Protein AF-A0A965Z998-F1 (afdb_monomer_lite)

Radius of gyration: 23.62 Å; chains: 1; bounding box: 49×55×68 Å

Structure (mmCIF, N/CA/C/O backbone):
data_AF-A0A965Z998-F1
#
_entry.id   AF-A0A965Z998-F1
#
loop_
_atom_site.group_PDB
_atom_site.id
_atom_site.type_symbol
_atom_site.label_atom_id
_atom_site.label_alt_id
_atom_site.label_comp_id
_atom_site.label_asym_id
_atom_site.label_entity_id
_atom_site.label_seq_id
_atom_site.pdbx_PDB_ins_code
_atom_site.Cartn_x
_atom_site.Cartn_y
_atom_site.Cartn_z
_atom_site.occupancy
_atom_site.B_iso_or_equiv
_atom_site.auth_seq_id
_atom_site.auth_comp_id
_atom_site.auth_asym_id
_atom_site.auth_atom_id
_atom_site.pdbx_PDB_model_num
ATOM 1 N N . PHE A 1 1 ? 0.236 8.654 -5.471 1.00 87.75 1 PHE A N 1
ATOM 2 C CA . PHE A 1 1 ? -1.209 8.547 -5.726 1.00 87.75 1 PHE A CA 1
ATOM 3 C C . PHE A 1 1 ? -1.802 7.258 -5.146 1.00 87.75 1 PHE A C 1
ATOM 5 O O . PHE A 1 1 ? -2.761 6.737 -5.705 1.00 87.75 1 PHE A O 1
ATOM 12 N N . GLY A 1 2 ? -1.240 6.719 -4.049 1.00 88.06 2 GLY A N 1
ATOM 13 C CA . GLY A 1 2 ? -1.739 5.501 -3.386 1.00 88.06 2 GLY A CA 1
ATOM 14 C C . GLY A 1 2 ? -2.067 4.342 -4.339 1.00 88.06 2 GLY A C 1
ATOM 15 O O . GLY A 1 2 ? -1.345 4.115 -5.313 1.00 88.06 2 GLY A O 1
ATOM 16 N N . HIS A 1 3 ? -3.194 3.670 -4.083 1.00 89.06 3 HIS A N 1
ATOM 17 C CA . HIS A 1 3 ? -3.715 2.568 -4.903 1.00 89.06 3 HIS A CA 1
ATOM 18 C C . HIS A 1 3 ? -3.909 2.947 -6.376 1.00 89.06 3 HIS A C 1
ATOM 20 O O . HIS A 1 3 ? -3.542 2.177 -7.259 1.00 89.06 3 HIS A O 1
ATOM 26 N N . SER A 1 4 ? -4.372 4.168 -6.660 1.00 90.94 4 SER A N 1
ATOM 27 C CA . SER A 1 4 ? -4.526 4.645 -8.040 1.00 90.94 4 SER A CA 1
ATOM 28 C C . SER A 1 4 ? -3.198 4.700 -8.804 1.00 90.94 4 SER A C 1
ATOM 30 O O . SER A 1 4 ? -3.171 4.515 -10.016 1.00 90.94 4 SER A O 1
ATOM 32 N N . GLY A 1 5 ? -2.071 4.906 -8.113 1.00 94.94 5 GLY A N 1
ATOM 33 C CA . GLY A 1 5 ? -0.742 4.798 -8.717 1.00 94.94 5 GLY A CA 1
ATOM 34 C C . GLY A 1 5 ? -0.369 3.359 -9.096 1.00 94.94 5 GLY A C 1
ATOM 35 O O . GLY A 1 5 ? 0.184 3.140 -10.173 1.00 94.94 5 GLY A O 1
ATOM 36 N N . GLU A 1 6 ? -0.695 2.382 -8.245 1.00 96.25 6 GLU A N 1
ATOM 37 C CA . GLU A 1 6 ? -0.473 0.952 -8.520 1.00 96.25 6 GLU A CA 1
ATOM 38 C C . GLU A 1 6 ? -1.316 0.479 -9.709 1.00 96.25 6 GLU A C 1
ATOM 40 O O . GLU A 1 6 ? -0.809 -0.178 -10.627 1.00 96.25 6 GLU A O 1
ATOM 45 N N . ASP A 1 7 ? -2.584 0.890 -9.740 1.00 95.31 7 ASP A N 1
ATOM 46 C CA . ASP A 1 7 ? -3.480 0.586 -10.847 1.00 95.31 7 ASP A CA 1
ATOM 47 C C . ASP A 1 7 ? -3.040 1.276 -12.142 1.00 95.31 7 ASP A C 1
ATOM 49 O O . ASP A 1 7 ? -3.119 0.675 -13.214 1.00 95.31 7 ASP A O 1
ATOM 53 N N . ALA A 1 8 ? -2.515 2.503 -12.069 1.00 96.50 8 ALA A N 1
ATOM 54 C CA . ALA A 1 8 ? -1.971 3.205 -13.227 1.00 96.50 8 ALA A CA 1
ATOM 55 C C . ALA A 1 8 ? -0.758 2.481 -13.828 1.00 96.50 8 ALA A C 1
ATOM 57 O O . ALA A 1 8 ? -0.689 2.324 -15.049 1.00 96.50 8 ALA A O 1
ATOM 58 N N . ILE A 1 9 ? 0.167 1.992 -12.991 1.00 98.00 9 ILE A N 1
ATOM 59 C CA . ILE A 1 9 ? 1.306 1.171 -13.437 1.00 98.00 9 ILE A CA 1
ATOM 60 C C . ILE A 1 9 ? 0.801 -0.112 -14.102 1.00 98.00 9 ILE A C 1
ATOM 62 O O . ILE A 1 9 ? 1.191 -0.433 -15.224 1.00 98.00 9 ILE A O 1
ATOM 66 N N . SER A 1 10 ? -0.103 -0.824 -13.434 1.00 97.25 10 SER A N 1
ATOM 67 C CA . SER A 1 10 ? -0.683 -2.074 -13.932 1.00 97.25 10 SER A CA 1
ATOM 68 C C . SER A 1 10 ? -1.401 -1.879 -15.273 1.00 97.25 10 SER A C 1
ATOM 70 O O . SER A 1 10 ? -1.184 -2.615 -16.239 1.00 97.25 10 SER A O 1
ATOM 72 N N . SER A 1 11 ? -2.233 -0.840 -15.359 1.00 97.12 11 SER A N 1
ATOM 73 C CA . SER A 1 11 ? -2.983 -0.457 -16.555 1.00 97.12 11 SER A CA 1
ATOM 74 C C . SER A 1 11 ? -2.056 -0.077 -17.707 1.00 97.12 11 SER A C 1
ATOM 76 O O . SER A 1 11 ? -2.280 -0.516 -18.836 1.00 97.12 11 SER A O 1
ATOM 78 N N . TYR A 1 12 ? -0.970 0.651 -17.425 1.00 97.94 12 TYR A N 1
ATOM 79 C CA . TYR A 1 12 ? 0.031 1.016 -18.423 1.00 97.94 12 TYR A CA 1
ATOM 80 C C . TYR A 1 12 ? 0.568 -0.212 -19.165 1.00 97.94 12 TYR A C 1
ATOM 82 O O . TYR A 1 12 ? 0.489 -0.257 -20.394 1.00 97.94 12 TYR A O 1
ATOM 90 N N . PHE A 1 13 ? 1.051 -1.233 -18.449 1.00 98.00 13 PHE A N 1
ATOM 91 C CA . PHE A 1 13 ? 1.595 -2.432 -19.097 1.00 98.00 13 PHE A CA 1
ATOM 92 C C . PHE A 1 13 ? 0.524 -3.211 -19.863 1.00 98.00 13 PHE A C 1
ATOM 94 O O . PHE A 1 13 ? 0.771 -3.630 -20.994 1.00 98.00 13 PHE A O 1
ATOM 101 N N . ARG A 1 14 ? -0.692 -3.338 -19.315 1.00 97.12 14 ARG A N 1
ATOM 102 C CA . ARG A 1 14 ? -1.809 -4.003 -20.011 1.00 97.12 14 ARG A CA 1
ATOM 103 C C . ARG A 1 14 ? -2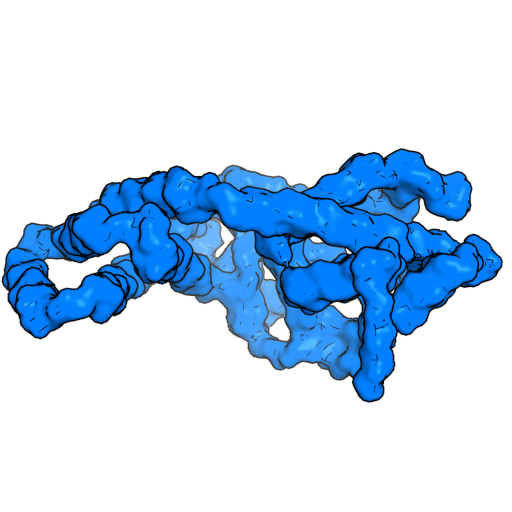.155 -3.309 -21.334 1.00 97.12 14 ARG A C 1
ATOM 105 O O . ARG A 1 14 ? -2.344 -3.986 -22.341 1.00 97.12 14 ARG A O 1
ATOM 112 N N . GLN A 1 15 ? -2.206 -1.978 -21.348 1.00 96.56 15 GLN A N 1
ATOM 113 C CA . GLN A 1 15 ? -2.547 -1.190 -22.538 1.00 96.56 15 GLN A CA 1
ATOM 114 C C . GLN A 1 15 ? -1.420 -1.168 -23.581 1.00 96.56 15 GLN A C 1
ATOM 116 O O . GLN A 1 15 ? -1.692 -1.165 -24.780 1.00 96.56 15 GLN A O 1
ATOM 121 N N . HIS A 1 16 ? -0.159 -1.206 -23.144 1.00 96.38 16 HIS A N 1
ATOM 122 C CA . HIS A 1 16 ? 1.014 -1.124 -24.021 1.00 96.38 16 HIS A CA 1
ATOM 123 C C . HIS A 1 16 ? 1.605 -2.495 -24.387 1.00 96.38 16 HIS A C 1
ATOM 125 O O . HIS A 1 16 ? 2.690 -2.571 -24.961 1.00 96.38 16 HIS A O 1
ATOM 131 N N . ALA A 1 17 ? 0.883 -3.591 -24.131 1.00 96.12 17 ALA A N 1
ATOM 132 C CA . ALA A 1 17 ? 1.336 -4.957 -24.411 1.00 96.12 17 ALA A CA 1
ATOM 133 C C . ALA A 1 17 ? 1.814 -5.164 -25.861 1.00 96.12 17 ALA A C 1
ATOM 135 O O . ALA A 1 17 ? 2.810 -5.857 -26.100 1.00 96.12 17 ALA A O 1
ATOM 136 N N . CYS A 1 18 ? 1.107 -4.549 -26.815 1.00 95.50 18 CYS A N 1
ATOM 137 C CA . CYS A 1 18 ? 1.382 -4.617 -28.252 1.00 95.50 18 CYS A CA 1
ATOM 138 C C . CYS A 1 18 ? 2.229 -3.445 -28.771 1.00 95.50 18 CYS A C 1
ATOM 140 O O . CYS A 1 18 ? 2.494 -3.384 -29.968 1.00 95.50 18 CYS A O 1
ATOM 142 N N . GLN A 1 19 ? 2.648 -2.513 -27.908 1.00 94.75 19 GLN A N 1
ATOM 143 C CA . GLN A 1 19 ? 3.498 -1.402 -28.321 1.00 94.75 19 GLN A CA 1
ATOM 144 C C . GLN A 1 19 ? 4.839 -1.948 -28.816 1.00 94.75 19 GLN A C 1
ATOM 146 O O . GLN A 1 19 ? 5.537 -2.658 -28.090 1.00 94.75 19 GLN A O 1
ATOM 151 N N . GLU A 1 20 ? 5.214 -1.606 -30.045 1.00 93.75 20 GLU A N 1
ATOM 152 C CA . GLU A 1 20 ? 6.503 -2.008 -30.594 1.00 93.75 20 GLU A CA 1
ATOM 153 C C . GLU A 1 20 ? 7.635 -1.162 -30.011 1.00 93.75 20 GLU A C 1
ATOM 155 O O . GLU A 1 20 ? 7.643 0.067 -30.105 1.00 93.75 20 GLU A O 1
ATOM 160 N N . ILE A 1 21 ? 8.629 -1.836 -29.436 1.00 90.62 21 ILE A N 1
ATOM 161 C CA . ILE A 1 21 ? 9.860 -1.220 -28.948 1.00 90.62 21 ILE A CA 1
ATOM 162 C C . ILE A 1 21 ? 11.030 -1.988 -29.544 1.00 90.62 21 ILE A C 1
ATOM 164 O O . ILE A 1 21 ? 11.178 -3.192 -29.330 1.00 90.62 21 ILE A O 1
ATOM 168 N N . ALA A 1 22 ? 11.856 -1.276 -30.315 1.00 85.00 22 ALA A N 1
ATOM 169 C CA . ALA A 1 22 ? 13.013 -1.836 -31.012 1.00 85.00 22 ALA A CA 1
ATOM 170 C C . ALA A 1 22 ? 12.681 -3.078 -31.876 1.00 85.00 22 ALA A C 1
ATOM 172 O O . ALA A 1 22 ? 13.478 -4.010 -31.945 1.00 85.00 22 ALA A O 1
ATOM 173 N N . GLY A 1 23 ? 11.514 -3.080 -32.536 1.00 86.38 23 GLY A N 1
ATOM 174 C CA . GLY A 1 23 ? 11.100 -4.124 -33.486 1.00 86.38 23 GLY A CA 1
ATOM 175 C C . GLY A 1 23 ? 10.416 -5.350 -32.871 1.00 86.38 23 GLY A C 1
ATOM 176 O O . GLY A 1 23 ? 10.217 -6.340 -33.565 1.00 86.38 23 GLY A O 1
ATOM 177 N N . SER A 1 24 ? 10.062 -5.305 -31.585 1.00 90.75 24 SER A N 1
ATOM 178 C CA . SER A 1 24 ? 9.318 -6.369 -30.895 1.00 90.75 24 SER A CA 1
ATOM 179 C C . SER A 1 24 ? 8.198 -5.775 -30.034 1.00 90.75 24 SER A C 1
ATOM 181 O O . SER A 1 24 ? 8.444 -4.736 -29.409 1.00 90.75 24 SER A O 1
ATOM 183 N N . PRO A 1 25 ? 7.019 -6.415 -29.921 1.00 95.25 25 PRO A N 1
ATOM 184 C CA . PRO A 1 25 ? 6.003 -6.024 -28.944 1.00 95.25 25 PRO A CA 1
ATOM 185 C C . PRO A 1 25 ? 6.563 -6.046 -27.518 1.00 95.25 25 PRO A C 1
ATOM 187 O O . PRO A 1 25 ? 7.255 -6.998 -27.151 1.00 95.25 25 PRO A O 1
ATOM 190 N N . MET A 1 26 ? 6.242 -5.040 -26.701 1.00 95.56 26 MET A N 1
ATOM 191 C CA . MET A 1 26 ? 6.743 -4.896 -25.327 1.00 95.56 26 MET A CA 1
ATOM 192 C C . MET A 1 26 ? 6.566 -6.178 -24.502 1.00 95.56 26 MET A C 1
ATOM 194 O O . MET A 1 26 ? 7.520 -6.644 -23.884 1.00 95.56 26 MET A O 1
ATOM 198 N N . SER A 1 27 ? 5.377 -6.783 -24.542 1.00 96.38 27 SER A N 1
ATOM 199 C CA . SER A 1 27 ? 5.058 -8.001 -23.780 1.00 96.38 27 SER A CA 1
ATOM 200 C C . SER A 1 27 ? 5.956 -9.197 -24.111 1.00 96.38 27 SER A C 1
ATOM 202 O O . SER A 1 27 ? 6.303 -9.968 -23.221 1.00 96.38 27 SER A O 1
ATOM 204 N N . SER A 1 28 ? 6.401 -9.325 -25.366 1.00 96.12 28 SER A N 1
ATOM 205 C CA . SER A 1 28 ? 7.239 -10.446 -25.822 1.00 96.12 28 SER A CA 1
ATOM 206 C C . SER A 1 28 ? 8.667 -10.429 -25.268 1.00 96.12 28 SER A C 1
ATOM 208 O O . SER A 1 28 ? 9.399 -11.407 -25.411 1.00 96.12 28 SER A O 1
ATOM 210 N N . ARG A 1 29 ? 9.072 -9.325 -24.630 1.00 94.56 29 ARG A N 1
ATOM 211 C CA . ARG A 1 29 ? 10.412 -9.141 -24.055 1.00 94.56 29 ARG A CA 1
ATOM 212 C C . ARG A 1 29 ? 10.560 -9.751 -22.660 1.00 94.56 29 ARG A C 1
ATOM 214 O O . ARG A 1 29 ? 11.667 -9.804 -22.131 1.00 94.56 29 ARG A O 1
ATOM 221 N N . PHE A 1 30 ? 9.458 -10.201 -22.067 1.00 96.31 30 PHE A N 1
ATOM 222 C CA . PHE A 1 30 ? 9.399 -10.722 -20.706 1.00 96.31 30 PHE A CA 1
ATOM 223 C C . PHE A 1 30 ? 8.864 -12.152 -20.709 1.00 96.31 30 PHE A C 1
ATOM 225 O O . PHE A 1 30 ? 8.094 -12.544 -21.586 1.00 96.31 30 PHE A O 1
ATOM 232 N N . SER A 1 31 ? 9.236 -12.943 -19.700 1.00 96.38 31 SER A N 1
ATOM 233 C CA . SER A 1 31 ? 8.556 -14.219 -19.470 1.00 96.38 31 SER A CA 1
ATOM 234 C C . SER A 1 31 ? 7.092 -13.983 -19.079 1.00 96.38 31 SER A C 1
ATOM 236 O O . SER A 1 31 ? 6.734 -12.911 -18.589 1.00 96.38 31 SER A O 1
ATOM 238 N N . VAL A 1 32 ? 6.239 -15.001 -19.229 1.00 96.06 32 VAL A N 1
ATOM 239 C CA . VAL A 1 32 ? 4.822 -14.922 -18.820 1.00 96.06 32 VAL A CA 1
ATOM 240 C C . VAL A 1 32 ? 4.689 -14.483 -17.357 1.00 96.06 32 VAL A C 1
ATOM 242 O O . VAL A 1 32 ? 3.854 -13.643 -17.031 1.00 96.06 32 VAL A O 1
ATOM 245 N N . ALA A 1 33 ? 5.547 -15.018 -16.488 1.00 95.38 33 ALA A N 1
ATOM 246 C CA . ALA A 1 33 ? 5.586 -14.695 -15.069 1.00 95.38 33 ALA A CA 1
ATOM 247 C C . ALA A 1 33 ? 5.963 -13.223 -14.823 1.00 95.38 33 ALA A C 1
ATOM 249 O O . ALA A 1 33 ? 5.246 -12.520 -14.117 1.00 95.38 33 ALA A O 1
ATOM 250 N N . GLN A 1 34 ? 7.030 -12.742 -15.465 1.00 96.75 34 GLN A N 1
ATOM 251 C CA . GLN A 1 34 ? 7.494 -11.356 -15.351 1.00 96.75 34 GLN A CA 1
ATOM 252 C C . GLN A 1 34 ? 6.473 -10.358 -15.900 1.00 96.75 34 GLN A C 1
ATOM 254 O O . GLN A 1 34 ? 6.180 -9.354 -15.257 1.00 96.75 34 GLN A O 1
ATOM 259 N N . TRP A 1 35 ? 5.900 -10.639 -17.073 1.00 97.25 35 TRP A N 1
ATOM 260 C CA . TRP A 1 35 ? 4.881 -9.783 -17.675 1.00 97.25 35 TRP A CA 1
ATOM 261 C C . TRP A 1 35 ? 3.648 -9.666 -16.783 1.00 97.25 35 TRP A C 1
ATOM 263 O O . TRP A 1 35 ? 3.110 -8.574 -16.598 1.00 97.25 35 TRP A O 1
ATOM 273 N N . LYS A 1 36 ? 3.229 -10.783 -16.180 1.00 96.69 36 LYS A N 1
ATOM 274 C CA . LYS A 1 36 ? 2.109 -10.806 -15.246 1.00 96.69 36 LYS A CA 1
ATOM 275 C C . LYS A 1 36 ? 2.389 -9.961 -13.998 1.00 96.69 36 LYS A C 1
ATOM 277 O O . LYS A 1 36 ? 1.518 -9.203 -13.597 1.00 96.69 36 LYS A O 1
ATOM 282 N N . GLU A 1 37 ? 3.602 -10.000 -13.444 1.00 96.06 37 GLU A N 1
ATOM 283 C CA . GLU A 1 37 ? 3.990 -9.116 -12.331 1.00 96.06 37 GLU A CA 1
ATOM 284 C C . GLU A 1 37 ? 4.110 -7.630 -12.713 1.00 96.06 37 GLU A C 1
ATOM 286 O O . GLU A 1 37 ? 4.045 -6.772 -11.833 1.00 96.06 37 GLU A O 1
ATOM 291 N N . LEU A 1 38 ? 4.361 -7.300 -13.985 1.00 97.25 38 LEU A N 1
ATOM 292 C CA . LEU A 1 38 ? 4.323 -5.913 -14.470 1.00 97.25 38 LEU A CA 1
ATOM 293 C C . LEU A 1 38 ? 2.874 -5.436 -14.650 1.00 97.25 38 LEU A C 1
ATOM 295 O O . LEU A 1 38 ? 2.554 -4.296 -14.332 1.00 97.25 38 LEU A O 1
ATOM 299 N N . CYS A 1 39 ? 1.995 -6.323 -15.122 1.00 97.31 39 CYS A N 1
ATOM 300 C CA . CYS A 1 39 ? 0.572 -6.045 -15.316 1.00 97.31 39 CYS A CA 1
ATOM 301 C C . CYS A 1 39 ? -0.248 -6.040 -14.024 1.00 97.31 39 CYS A C 1
ATOM 303 O O . CYS A 1 39 ? -1.360 -5.526 -14.054 1.00 97.31 39 CYS A O 1
ATOM 305 N N . ASP A 1 40 ? 0.252 -6.625 -12.939 1.00 95.94 40 ASP A N 1
ATOM 306 C CA . ASP A 1 40 ? -0.402 -6.680 -11.629 1.00 95.94 40 ASP A CA 1
ATOM 307 C C . ASP A 1 40 ? 0.528 -6.101 -10.556 1.00 95.94 40 ASP A C 1
ATOM 309 O O . ASP A 1 40 ? 0.782 -6.760 -9.556 1.00 95.94 40 ASP A O 1
ATOM 313 N N . PHE A 1 41 ? 1.082 -4.906 -10.776 1.00 97.19 41 PHE A N 1
ATOM 314 C CA . PHE A 1 41 ? 1.997 -4.273 -9.826 1.00 97.19 41 PHE A CA 1
ATOM 315 C C . PHE A 1 41 ? 1.361 -4.148 -8.434 1.00 97.19 41 PHE A C 1
ATOM 317 O O . PHE A 1 41 ? 0.213 -3.732 -8.315 1.00 97.19 41 PHE A O 1
ATOM 324 N N . GLU A 1 42 ? 2.127 -4.469 -7.390 1.00 96.56 42 GLU A N 1
ATOM 325 C CA . GLU A 1 42 ? 1.644 -4.469 -6.010 1.00 96.56 42 GLU A CA 1
ATOM 326 C C . GLU A 1 42 ? 2.620 -3.759 -5.068 1.00 96.56 42 GLU A C 1
ATOM 328 O O . GLU A 1 42 ? 3.808 -4.102 -4.991 1.00 96.56 42 GLU A O 1
ATOM 333 N N . GLY A 1 43 ? 2.097 -2.797 -4.303 1.00 96.25 43 GLY A N 1
ATOM 334 C CA . GLY A 1 43 ? 2.873 -1.982 -3.372 1.00 96.25 43 GLY A CA 1
ATOM 335 C C . GLY A 1 43 ? 3.568 -2.785 -2.272 1.00 96.25 43 GLY A C 1
ATOM 336 O O . GLY A 1 43 ? 4.716 -2.490 -1.945 1.00 96.25 43 GLY A O 1
ATOM 337 N N . ASN A 1 44 ? 2.939 -3.846 -1.749 1.00 95.94 44 ASN A N 1
ATOM 338 C CA . ASN A 1 44 ? 3.558 -4.702 -0.724 1.00 95.94 44 ASN A CA 1
ATOM 339 C C . ASN A 1 44 ? 4.833 -5.397 -1.239 1.00 95.94 44 ASN A C 1
ATOM 341 O O . ASN A 1 44 ? 5.855 -5.409 -0.550 1.00 95.94 44 ASN A O 1
ATOM 345 N N . ALA A 1 45 ? 4.800 -5.912 -2.472 1.00 97.50 45 ALA A N 1
ATOM 346 C CA . ALA A 1 45 ? 5.970 -6.508 -3.114 1.00 97.50 45 ALA A CA 1
ATOM 347 C C . ALA A 1 45 ? 7.080 -5.485 -3.360 1.00 97.50 45 ALA A C 1
ATOM 349 O O . ALA A 1 45 ? 8.259 -5.752 -3.106 1.00 97.50 45 ALA A O 1
ATOM 350 N N . ASN A 1 46 ? 6.692 -4.283 -3.778 1.00 96.75 46 ASN A N 1
ATOM 351 C CA . ASN A 1 46 ? 7.622 -3.187 -3.985 1.00 96.75 46 ASN A CA 1
ATOM 352 C C . ASN A 1 46 ? 8.262 -2.689 -2.684 1.00 96.75 46 ASN A C 1
ATOM 354 O O . ASN A 1 46 ? 9.457 -2.411 -2.654 1.00 96.75 46 ASN A O 1
ATOM 358 N N . ALA A 1 47 ? 7.505 -2.640 -1.587 1.00 95.94 47 ALA A N 1
ATOM 359 C CA . ALA A 1 47 ? 8.032 -2.289 -0.275 1.00 95.94 47 ALA A CA 1
ATOM 360 C C . ALA A 1 47 ? 9.124 -3.276 0.163 1.00 95.94 47 ALA A C 1
ATOM 362 O O . ALA A 1 47 ? 10.206 -2.853 0.574 1.00 95.94 47 ALA A O 1
ATOM 363 N N . PHE A 1 48 ? 8.899 -4.585 0.004 1.00 97.19 48 PHE A N 1
ATOM 364 C CA . PHE A 1 48 ? 9.920 -5.587 0.316 1.00 97.19 48 PHE A CA 1
ATOM 365 C C . PHE A 1 48 ? 11.184 -5.421 -0.537 1.00 97.19 48 PHE A C 1
ATOM 367 O O . PHE A 1 48 ? 12.303 -5.474 -0.012 1.00 97.19 48 PHE A O 1
ATOM 374 N N . ARG A 1 49 ? 11.017 -5.145 -1.836 1.00 95.69 49 ARG A N 1
ATOM 375 C CA . ARG A 1 49 ? 12.133 -4.818 -2.729 1.00 95.69 49 ARG A CA 1
ATOM 376 C C . ARG A 1 49 ? 12.892 -3.585 -2.242 1.00 95.69 49 ARG A C 1
ATOM 378 O O . ARG A 1 49 ? 14.092 -3.678 -2.021 1.00 95.69 49 ARG A O 1
ATOM 385 N N . ILE A 1 50 ? 12.228 -2.461 -1.980 1.00 94.19 50 ILE A N 1
ATOM 386 C CA . ILE A 1 50 ? 12.885 -1.234 -1.494 1.00 94.19 50 ILE A CA 1
ATOM 387 C C . ILE A 1 50 ? 13.689 -1.492 -0.212 1.00 94.19 50 ILE A C 1
ATOM 389 O O . ILE A 1 50 ? 14.810 -1.000 -0.068 1.00 94.19 50 ILE A O 1
ATOM 393 N N . LEU A 1 51 ? 13.140 -2.281 0.714 1.00 95.12 51 LEU A N 1
ATOM 394 C CA . LEU A 1 51 ? 13.776 -2.558 2.001 1.00 95.12 51 LEU A CA 1
ATOM 395 C C . LEU A 1 51 ? 15.012 -3.457 1.887 1.00 95.12 51 LEU A C 1
ATOM 397 O O . LEU A 1 51 ? 15.944 -3.311 2.684 1.00 95.12 51 LEU A O 1
ATOM 401 N N . THR A 1 52 ? 15.039 -4.379 0.926 1.00 94.75 52 THR A N 1
ATOM 402 C CA . THR A 1 52 ? 16.047 -5.449 0.882 1.00 94.75 52 THR A CA 1
ATOM 403 C C . THR A 1 52 ? 16.987 -5.402 -0.321 1.00 94.75 52 THR A C 1
ATOM 405 O O . THR A 1 52 ? 18.110 -5.908 -0.239 1.00 94.75 52 THR A O 1
ATOM 408 N N . HIS A 1 53 ? 16.564 -4.783 -1.422 1.00 92.38 53 HIS A N 1
ATOM 409 C CA . HIS A 1 53 ? 17.271 -4.815 -2.693 1.00 92.38 53 HIS A CA 1
ATOM 410 C C . HIS A 1 53 ? 18.542 -3.964 -2.659 1.00 92.38 53 HIS A C 1
ATOM 412 O O . HIS A 1 53 ? 18.618 -2.899 -2.037 1.00 92.38 53 HIS A O 1
ATOM 418 N N . HIS A 1 54 ? 19.573 -4.436 -3.357 1.00 90.62 54 HIS A N 1
ATOM 419 C CA . HIS A 1 54 ? 20.848 -3.741 -3.456 1.00 90.62 54 HIS A CA 1
ATOM 420 C C . HIS A 1 54 ? 20.877 -2.815 -4.675 1.00 90.62 54 HIS A C 1
ATOM 422 O O . HIS A 1 54 ? 21.278 -3.205 -5.769 1.00 90.62 54 HIS A O 1
ATOM 428 N N . PHE A 1 55 ? 20.480 -1.561 -4.472 1.00 89.88 55 PHE A N 1
ATOM 429 C CA . PHE A 1 55 ? 20.543 -0.546 -5.521 1.00 89.88 55 PHE A CA 1
ATOM 430 C C . PHE A 1 55 ? 21.970 -0.047 -5.783 1.00 89.88 55 PHE A C 1
ATOM 432 O O . PHE A 1 55 ? 22.805 0.038 -4.877 1.00 89.88 55 PHE A O 1
ATOM 439 N N . SER A 1 56 ? 22.236 0.367 -7.026 1.00 88.38 56 SER A N 1
ATOM 440 C CA . SER A 1 56 ? 23.550 0.884 -7.429 1.00 88.38 56 SER A CA 1
ATOM 441 C C . SER A 1 56 ? 23.974 2.085 -6.575 1.00 88.38 56 SER A C 1
ATOM 443 O O . SER A 1 56 ? 23.226 3.047 -6.406 1.00 88.38 56 SER A O 1
ATOM 445 N N . GLY A 1 57 ? 25.194 2.040 -6.035 1.00 85.62 57 GLY A N 1
ATOM 446 C CA . GLY A 1 57 ? 25.727 3.093 -5.162 1.00 85.62 57 GLY A CA 1
ATOM 447 C C . GLY A 1 57 ? 25.187 3.078 -3.724 1.00 85.62 57 GLY A C 1
ATOM 448 O O . GLY A 1 57 ? 25.502 3.987 -2.957 1.00 85.62 57 GLY A O 1
ATOM 449 N N . LYS A 1 58 ? 24.395 2.069 -3.337 1.00 86.31 58 LYS A N 1
ATOM 450 C CA . LYS A 1 58 ? 23.960 1.832 -1.951 1.00 86.31 58 LYS A CA 1
ATOM 451 C C . LYS A 1 58 ? 24.724 0.661 -1.332 1.00 86.31 58 LYS A C 1
ATOM 453 O O . LYS A 1 58 ? 25.400 -0.091 -2.023 1.00 86.31 58 LYS A O 1
ATOM 458 N N . SER A 1 59 ? 24.629 0.511 -0.014 1.00 81.88 59 SER A N 1
ATOM 459 C CA . SER A 1 59 ? 25.216 -0.624 0.708 1.00 81.88 59 SER A CA 1
ATOM 460 C C . SER A 1 59 ? 24.555 -1.953 0.318 1.00 81.88 59 SER A C 1
ATOM 462 O O . SER A 1 59 ? 23.386 -1.995 -0.071 1.00 81.88 59 SER A O 1
ATOM 464 N N . ALA A 1 60 ? 25.295 -3.058 0.433 1.00 82.69 60 ALA A N 1
ATOM 465 C CA . ALA A 1 60 ? 24.742 -4.405 0.271 1.00 82.69 60 ALA A CA 1
ATOM 466 C C . ALA A 1 60 ? 23.659 -4.702 1.327 1.00 82.69 60 ALA A C 1
ATOM 468 O O . ALA A 1 60 ? 23.810 -4.325 2.492 1.00 82.69 60 ALA A O 1
ATOM 469 N N . GLY A 1 61 ? 22.591 -5.395 0.916 1.00 77.06 61 GLY A N 1
ATOM 470 C CA . GLY A 1 61 ? 21.475 -5.793 1.788 1.00 77.06 61 GLY A CA 1
ATOM 471 C C . GLY A 1 61 ? 20.418 -4.711 2.050 1.00 77.06 61 GLY A C 1
ATOM 472 O O . GLY A 1 61 ? 19.719 -4.788 3.061 1.00 77.06 61 GLY A O 1
ATOM 473 N N . GLY A 1 62 ? 20.330 -3.689 1.192 1.00 88.44 62 GLY A N 1
ATOM 474 C CA . GLY A 1 62 ? 19.320 -2.633 1.292 1.00 88.44 62 GLY A CA 1
ATOM 475 C C . GLY A 1 62 ? 19.413 -1.859 2.611 1.00 88.44 62 GLY A C 1
ATOM 476 O O . GLY A 1 62 ? 20.480 -1.366 2.984 1.00 88.44 62 GLY A O 1
ATOM 477 N N . TYR A 1 63 ? 18.297 -1.777 3.336 1.00 91.12 63 TYR A N 1
ATOM 478 C CA . TYR A 1 63 ? 18.199 -1.100 4.635 1.00 91.12 63 TYR A CA 1
ATOM 479 C C . TYR A 1 63 ? 18.753 -1.925 5.806 1.00 91.12 63 TYR A C 1
ATOM 481 O O . TYR A 1 63 ? 18.931 -1.380 6.894 1.00 91.12 63 TYR A O 1
ATOM 489 N N . ARG A 1 64 ? 19.043 -3.222 5.605 1.00 92.06 64 ARG A N 1
ATOM 490 C CA . ARG A 1 64 ? 19.592 -4.135 6.629 1.00 92.06 64 ARG A CA 1
ATOM 491 C C . ARG A 1 64 ? 18.788 -4.149 7.939 1.00 92.06 64 ARG A C 1
ATOM 493 O O . ARG A 1 64 ? 19.357 -4.177 9.030 1.00 92.06 64 ARG A O 1
ATOM 500 N N . LEU A 1 65 ? 17.462 -4.128 7.820 1.00 95.12 65 LEU A N 1
ATOM 501 C CA . LEU A 1 65 ? 16.554 -4.256 8.958 1.00 95.12 65 LEU A CA 1
ATOM 502 C C . LEU A 1 65 ? 16.659 -5.644 9.602 1.00 95.12 65 LEU A C 1
ATOM 504 O O . LEU A 1 65 ? 17.143 -6.602 8.997 1.00 95.12 65 LEU A O 1
ATOM 508 N N . THR A 1 66 ? 16.179 -5.760 10.841 1.00 96.38 66 THR A N 1
ATOM 509 C CA . THR A 1 66 ? 16.101 -7.067 11.502 1.00 96.38 66 THR A CA 1
ATOM 510 C C . THR A 1 66 ? 15.108 -7.978 10.777 1.00 96.38 66 THR A C 1
ATOM 512 O O . THR A 1 66 ? 14.107 -7.511 10.227 1.00 96.38 66 THR A O 1
ATOM 515 N N . TYR A 1 67 ? 15.349 -9.290 10.817 1.00 97.31 67 TYR A N 1
ATOM 516 C CA . TYR A 1 67 ? 14.446 -10.267 10.205 1.00 97.31 67 TYR A CA 1
ATOM 517 C C . TYR A 1 67 ? 13.018 -10.176 10.761 1.00 97.31 67 TYR A C 1
ATOM 519 O O . TYR A 1 67 ? 12.067 -10.257 9.993 1.00 97.31 67 TYR A O 1
ATOM 527 N N . ALA A 1 68 ? 12.853 -9.929 12.065 1.00 96.50 68 ALA A N 1
ATOM 528 C CA . ALA A 1 68 ? 11.534 -9.769 12.678 1.00 96.50 68 ALA A CA 1
ATOM 529 C C . ALA A 1 68 ? 10.776 -8.551 12.124 1.00 96.50 68 ALA A C 1
ATOM 531 O O . ALA A 1 68 ? 9.579 -8.642 11.860 1.00 96.50 68 ALA A O 1
ATOM 532 N N . THR A 1 69 ? 11.471 -7.430 11.892 1.00 97.19 69 THR A N 1
ATOM 533 C CA . THR A 1 69 ? 10.872 -6.240 11.269 1.00 97.19 69 THR A CA 1
ATOM 534 C C . THR A 1 69 ? 10.411 -6.540 9.844 1.00 97.19 69 THR A C 1
ATOM 536 O O . THR A 1 69 ? 9.269 -6.247 9.506 1.00 97.19 69 THR A O 1
ATOM 539 N N . LEU A 1 70 ? 11.260 -7.172 9.024 1.00 97.25 70 LEU A N 1
ATOM 540 C CA . LEU A 1 70 ? 10.899 -7.543 7.650 1.00 97.25 70 LEU A CA 1
ATOM 541 C C . LEU A 1 70 ? 9.718 -8.525 7.620 1.00 97.25 70 LEU A C 1
ATOM 543 O O . LEU A 1 70 ? 8.785 -8.349 6.838 1.00 97.25 70 LEU A O 1
ATOM 547 N N . ALA A 1 71 ? 9.719 -9.522 8.508 1.00 97.00 71 ALA A N 1
ATOM 548 C CA . ALA A 1 71 ? 8.637 -10.492 8.621 1.00 97.00 71 ALA A CA 1
ATOM 549 C C . ALA A 1 71 ? 7.307 -9.836 9.023 1.00 97.00 71 ALA A C 1
ATOM 551 O O . ALA A 1 71 ? 6.277 -10.185 8.458 1.00 97.00 71 ALA A O 1
ATOM 552 N N . ALA A 1 72 ? 7.320 -8.862 9.941 1.00 97.00 72 ALA A N 1
ATOM 553 C CA . ALA A 1 72 ? 6.122 -8.120 10.342 1.00 97.00 72 ALA A CA 1
ATOM 554 C C . ALA A 1 72 ? 5.533 -7.269 9.200 1.00 97.00 72 ALA A C 1
ATOM 556 O O . ALA A 1 72 ? 4.321 -7.087 9.137 1.00 97.00 72 ALA A O 1
ATOM 557 N N . THR A 1 73 ? 6.371 -6.795 8.271 1.00 96.12 73 THR A N 1
ATOM 558 C CA . THR A 1 73 ? 5.915 -6.057 7.078 1.00 96.12 73 THR A CA 1
ATOM 559 C C . THR A 1 73 ? 5.427 -6.955 5.936 1.00 96.12 73 THR A C 1
ATOM 561 O O . THR A 1 73 ? 4.774 -6.475 5.014 1.00 96.12 73 THR A O 1
ATOM 564 N N . MET A 1 74 ? 5.718 -8.260 5.970 1.00 97.00 74 MET A N 1
ATOM 565 C CA . MET A 1 74 ? 5.394 -9.187 4.882 1.00 97.00 74 MET A CA 1
ATOM 566 C C . MET A 1 74 ? 3.936 -9.659 4.967 1.00 97.00 74 MET A C 1
ATOM 568 O O . MET A 1 74 ? 3.635 -10.735 5.488 1.00 97.00 74 MET A O 1
ATOM 572 N N . LYS A 1 75 ? 3.013 -8.844 4.444 1.00 95.38 75 LYS A N 1
ATOM 573 C CA . LYS A 1 75 ? 1.570 -9.124 4.500 1.00 95.38 75 LYS A CA 1
ATOM 574 C C . LYS A 1 75 ? 1.163 -10.385 3.736 1.00 95.38 75 LYS A C 1
ATOM 576 O O . LYS A 1 75 ? 0.346 -11.160 4.236 1.00 95.38 75 LYS A O 1
ATOM 581 N N . TYR A 1 76 ? 1.769 -10.587 2.568 1.00 96.81 76 TYR A N 1
ATOM 582 C CA . TYR A 1 76 ? 1.452 -11.662 1.631 1.00 96.81 76 TYR A CA 1
ATOM 583 C C . TYR A 1 76 ? 2.731 -12.417 1.237 1.00 96.81 76 TYR A C 1
ATOM 585 O O . TYR A 1 76 ? 3.336 -12.095 0.218 1.00 96.81 76 TYR A O 1
ATOM 593 N N . PRO A 1 77 ? 3.215 -13.371 2.046 1.00 96.75 77 PRO A N 1
ATOM 594 C CA . PRO A 1 77 ? 4.468 -14.096 1.805 1.00 96.75 77 PRO A CA 1
ATOM 595 C C . PRO A 1 77 ? 4.349 -15.120 0.658 1.00 96.75 77 PRO A C 1
ATOM 597 O O . PRO A 1 77 ? 4.635 -16.301 0.830 1.00 96.75 77 PRO A O 1
ATOM 600 N N . CYS A 1 78 ? 3.947 -14.671 -0.527 1.00 97.56 78 CYS A N 1
ATOM 601 C CA . CYS A 1 78 ? 3.881 -15.472 -1.738 1.00 97.56 78 CYS A CA 1
ATOM 602 C C . CYS A 1 78 ? 4.282 -14.653 -2.971 1.00 97.56 78 CYS A C 1
ATOM 604 O O . CYS A 1 78 ? 4.263 -13.417 -2.950 1.00 97.56 78 CYS A O 1
ATOM 606 N N . LEU A 1 79 ? 4.602 -15.359 -4.054 1.00 96.94 79 LEU A N 1
ATOM 607 C CA . LEU A 1 79 ? 4.756 -14.775 -5.383 1.00 96.94 79 LEU A CA 1
ATOM 608 C C . LEU A 1 79 ? 3.405 -14.470 -6.040 1.00 96.94 79 LEU A C 1
ATOM 610 O O . LEU A 1 79 ? 2.358 -14.994 -5.653 1.00 96.94 79 LEU A O 1
ATOM 614 N N . GLN A 1 80 ? 3.447 -13.680 -7.114 1.00 96.19 80 GLN A N 1
ATOM 615 C CA . GLN A 1 80 ? 2.283 -13.351 -7.937 1.00 96.19 80 GLN A CA 1
ATOM 616 C C . GLN A 1 80 ? 1.542 -14.603 -8.438 1.00 96.19 80 GLN A C 1
ATOM 618 O O . GLN A 1 80 ? 0.312 -14.626 -8.444 1.00 96.19 80 GLN A O 1
ATOM 623 N N . GLN A 1 81 ? 2.263 -15.662 -8.822 1.00 94.56 81 GLN A N 1
ATOM 624 C CA . GLN A 1 81 ? 1.662 -16.874 -9.394 1.00 94.56 81 GLN A CA 1
ATOM 625 C C . GLN A 1 81 ? 0.863 -17.679 -8.362 1.00 94.56 81 GLN A C 1
ATOM 627 O O . GLN A 1 81 ? -0.052 -18.405 -8.740 1.00 94.56 81 GLN A O 1
ATOM 632 N N . ALA A 1 82 ? 1.192 -17.524 -7.077 1.00 95.56 82 ALA A N 1
ATOM 633 C CA . ALA A 1 82 ? 0.516 -18.169 -5.958 1.00 95.56 82 ALA A CA 1
ATOM 634 C C . ALA A 1 82 ? -0.685 -17.359 -5.435 1.00 95.56 82 ALA A C 1
ATOM 636 O O . ALA A 1 82 ? -1.362 -17.804 -4.510 1.00 95.56 82 ALA A O 1
ATOM 637 N N . LYS A 1 83 ? -0.962 -16.179 -6.011 1.00 95.56 83 LYS A N 1
ATOM 638 C CA . LYS A 1 83 ? -2.077 -15.319 -5.603 1.00 95.56 83 LYS A CA 1
ATOM 639 C C . LYS A 1 83 ? -3.407 -16.071 -5.711 1.00 95.56 83 LYS A C 1
ATOM 641 O O . LYS A 1 83 ? -3.844 -16.423 -6.807 1.00 95.56 83 LYS A O 1
ATOM 646 N N . ASN A 1 84 ? -4.087 -16.229 -4.583 1.00 94.06 84 ASN A N 1
ATOM 647 C CA . ASN A 1 84 ? -5.425 -16.788 -4.476 1.00 94.06 84 ASN A CA 1
ATOM 648 C C . ASN A 1 84 ? -6.237 -15.975 -3.459 1.00 94.06 84 ASN A C 1
ATOM 650 O O . ASN A 1 84 ? -5.982 -16.005 -2.261 1.00 94.06 84 ASN A O 1
ATOM 654 N N . SER A 1 85 ? -7.267 -15.270 -3.931 1.00 92.19 85 SER A N 1
ATOM 655 C CA . SER A 1 85 ? -8.111 -14.423 -3.077 1.00 92.19 85 SER A CA 1
ATOM 656 C C . SER A 1 85 ? -8.976 -15.185 -2.067 1.00 92.19 85 SER A C 1
ATOM 658 O O . SER A 1 85 ? -9.595 -14.537 -1.228 1.00 92.19 85 SER A O 1
ATOM 660 N N . GLN A 1 86 ? -9.013 -16.521 -2.126 1.00 91.12 86 GLN A N 1
ATOM 661 C CA . GLN A 1 86 ? -9.662 -17.356 -1.111 1.00 91.12 86 GLN A CA 1
ATOM 662 C C . GLN A 1 86 ? -8.900 -17.359 0.218 1.00 91.12 86 GLN A C 1
ATOM 664 O O . GLN A 1 86 ? -9.530 -17.463 1.264 1.00 91.12 86 GLN A O 1
ATOM 669 N N . TYR A 1 87 ? -7.571 -17.212 0.186 1.00 91.31 87 TYR A N 1
ATOM 670 C CA . TYR A 1 87 ? -6.732 -17.254 1.380 1.00 91.31 87 TYR A CA 1
ATOM 671 C C . TYR A 1 87 ? -6.105 -15.892 1.656 1.00 91.31 87 TYR A C 1
ATOM 673 O O . TYR A 1 87 ? -5.669 -15.182 0.750 1.00 91.31 87 TYR A O 1
ATOM 681 N N . ARG A 1 88 ? -6.024 -15.502 2.930 1.00 90.31 88 ARG A N 1
ATOM 682 C CA . ARG A 1 88 ? -5.548 -14.162 3.297 1.00 90.31 88 ARG A CA 1
ATOM 683 C C . ARG A 1 88 ? -4.068 -13.951 2.990 1.00 90.31 88 ARG A C 1
ATOM 685 O O . ARG A 1 88 ? -3.715 -12.893 2.475 1.00 90.31 88 ARG A O 1
ATOM 692 N N . HIS A 1 89 ? -3.213 -14.936 3.265 1.00 93.44 89 HIS A N 1
ATOM 693 C CA . HIS A 1 89 ? -1.766 -14.844 3.022 1.00 93.44 89 HIS A CA 1
ATOM 694 C C . HIS A 1 89 ? -1.398 -14.800 1.535 1.00 93.44 89 HIS A C 1
ATOM 696 O O . HIS A 1 89 ? -0.308 -14.336 1.215 1.00 93.44 89 HIS A O 1
ATOM 702 N N . THR A 1 90 ? -2.315 -15.187 0.642 1.00 95.25 90 THR A N 1
ATOM 703 C CA . THR A 1 90 ? -2.145 -15.118 -0.819 1.00 95.25 90 THR A CA 1
ATOM 704 C C . THR A 1 90 ? -3.187 -14.241 -1.520 1.00 95.25 90 THR A C 1
ATOM 706 O O . THR A 1 90 ? -3.291 -14.250 -2.747 1.00 95.25 90 THR A O 1
ATOM 709 N N . LYS A 1 91 ? -3.949 -13.419 -0.778 1.00 95.25 91 LYS A N 1
ATOM 710 C CA . LYS A 1 91 ? -4.970 -12.525 -1.361 1.00 95.25 91 LYS A CA 1
ATOM 711 C C . LYS A 1 91 ? -4.369 -11.564 -2.390 1.00 95.25 91 LYS A C 1
ATOM 713 O O . LYS A 1 91 ? -4.986 -11.266 -3.418 1.00 95.25 91 LYS A O 1
ATOM 718 N N . LYS A 1 92 ? -3.155 -11.101 -2.100 1.00 96.25 92 LYS A N 1
ATOM 719 C CA . LYS A 1 92 ? -2.230 -10.428 -3.015 1.00 96.25 92 LYS A CA 1
ATOM 720 C C . LYS A 1 92 ? -0.885 -11.171 -2.956 1.00 96.25 92 LYS A C 1
ATOM 722 O O . LYS A 1 92 ? -0.855 -12.331 -2.567 1.00 96.25 92 LYS A O 1
ATOM 727 N N . TYR A 1 93 ? 0.210 -10.522 -3.328 1.00 97.38 93 TYR A N 1
ATOM 728 C CA . TYR A 1 93 ? 1.559 -11.075 -3.231 1.00 97.38 93 TYR A CA 1
ATOM 729 C C . TYR A 1 93 ? 2.511 -10.018 -2.656 1.00 97.38 93 TYR A C 1
ATOM 731 O O . TYR A 1 93 ? 2.203 -8.825 -2.684 1.00 97.38 93 TYR A O 1
ATOM 739 N N . GLY A 1 94 ? 3.620 -10.446 -2.059 1.00 97.44 94 GLY A N 1
ATOM 740 C CA . GLY A 1 94 ? 4.418 -9.591 -1.165 1.00 97.44 94 GLY A CA 1
ATOM 741 C C . GLY A 1 94 ? 5.897 -9.520 -1.498 1.00 97.44 94 GLY A C 1
ATOM 742 O O . GLY A 1 94 ? 6.637 -8.825 -0.810 1.00 97.44 94 GLY A O 1
ATOM 743 N N . PHE A 1 95 ? 6.341 -10.186 -2.560 1.00 98.06 95 PHE A N 1
ATOM 744 C CA . PHE A 1 95 ? 7.681 -10.025 -3.112 1.00 98.06 95 PHE A CA 1
ATOM 745 C C . PHE A 1 95 ? 7.685 -10.399 -4.597 1.00 98.06 95 PHE A C 1
ATOM 747 O O . PHE A 1 95 ? 6.843 -11.175 -5.051 1.00 98.06 95 PHE A O 1
ATOM 754 N N . PHE A 1 96 ? 8.614 -9.821 -5.358 1.00 97.38 96 PHE A N 1
ATOM 755 C CA . PHE A 1 96 ? 8.761 -10.120 -6.781 1.00 97.38 96 PHE A CA 1
ATOM 756 C C . PHE A 1 96 ? 9.649 -11.344 -7.017 1.00 97.38 96 PHE A C 1
ATOM 758 O O . PHE A 1 96 ? 10.417 -11.746 -6.139 1.00 97.38 96 PHE A O 1
ATOM 765 N N . ILE A 1 97 ? 9.637 -11.874 -8.244 1.00 95.62 97 ILE A N 1
ATOM 766 C CA . ILE A 1 97 ? 10.567 -12.934 -8.685 1.00 95.62 97 ILE A CA 1
ATOM 767 C C . ILE A 1 97 ? 12.035 -12.581 -8.376 1.00 95.62 97 ILE A C 1
ATOM 769 O O . ILE A 1 97 ? 12.811 -13.448 -7.979 1.00 95.62 97 ILE A O 1
ATOM 773 N N . SER A 1 98 ? 12.416 -11.307 -8.505 1.00 94.12 98 SER A N 1
ATOM 774 C CA . SER A 1 98 ? 13.762 -10.799 -8.200 1.00 94.12 98 SER A CA 1
ATOM 775 C C . SER A 1 98 ? 14.163 -10.923 -6.725 1.00 94.12 98 SER A C 1
ATOM 777 O O . SER A 1 98 ? 15.348 -10.904 -6.407 1.00 94.12 98 SER A O 1
ATOM 779 N N . GLU A 1 99 ? 13.197 -11.080 -5.820 1.00 95.88 99 GLU A N 1
ATOM 780 C CA . GLU A 1 99 ? 13.399 -11.128 -4.372 1.00 95.88 99 GLU A CA 1
ATOM 781 C C . GLU A 1 99 ? 13.190 -12.534 -3.771 1.00 95.88 99 GLU A C 1
ATOM 783 O O . GLU A 1 99 ? 13.242 -12.686 -2.550 1.00 95.88 99 GLU A O 1
ATOM 788 N N . VAL A 1 100 ? 13.004 -13.577 -4.594 1.00 96.56 100 VAL A N 1
ATOM 789 C CA . VAL A 1 100 ? 12.769 -14.967 -4.139 1.00 96.56 100 VAL A CA 1
ATOM 790 C C . VAL A 1 100 ? 13.861 -15.467 -3.193 1.00 96.56 100 VAL A C 1
ATOM 792 O O . VAL A 1 100 ? 13.557 -16.039 -2.144 1.00 96.56 100 VAL A O 1
ATOM 795 N N . GLU A 1 101 ? 15.134 -15.242 -3.529 1.00 95.94 101 GLU A N 1
ATOM 796 C CA . GLU A 1 101 ? 16.264 -15.685 -2.701 1.00 95.94 101 GLU A CA 1
ATOM 797 C C . GLU A 1 101 ? 16.263 -14.989 -1.334 1.00 95.94 101 GLU A C 1
ATOM 799 O O . GLU A 1 101 ? 16.404 -15.631 -0.288 1.00 95.94 101 GLU A O 1
ATOM 804 N N . THR A 1 102 ? 16.038 -13.674 -1.332 1.00 95.81 102 THR A N 1
ATOM 805 C CA . THR A 1 102 ? 15.961 -12.860 -0.116 1.00 95.81 102 THR A CA 1
ATOM 806 C C . THR A 1 102 ? 14.786 -13.275 0.762 1.00 95.81 102 THR A C 1
ATOM 808 O O . THR A 1 102 ? 14.944 -13.418 1.976 1.00 95.81 102 THR A O 1
ATOM 811 N N . MET A 1 103 ? 13.616 -13.511 0.165 1.00 97.31 103 MET A N 1
ATOM 812 C CA . MET A 1 103 ? 12.441 -13.971 0.897 1.00 97.31 103 MET A CA 1
ATOM 813 C C . MET A 1 103 ? 12.655 -15.370 1.479 1.00 97.31 103 MET A C 1
ATOM 815 O O . MET A 1 103 ? 12.356 -15.600 2.648 1.00 97.31 103 MET A O 1
ATOM 819 N N . SER A 1 104 ? 13.250 -16.286 0.714 1.00 97.44 104 SER A N 1
ATOM 820 C CA . SER A 1 104 ? 13.575 -17.636 1.189 1.00 97.44 104 SER A CA 1
ATOM 821 C C . SER A 1 104 ? 14.543 -17.595 2.376 1.00 97.44 104 SER A C 1
ATOM 823 O O . SER A 1 104 ? 14.375 -18.322 3.356 1.00 97.44 104 SER A O 1
ATOM 825 N N . MET A 1 105 ? 15.538 -16.702 2.338 1.00 96.81 105 MET A N 1
ATOM 826 C CA . MET A 1 105 ? 16.430 -16.464 3.474 1.00 96.81 105 MET A CA 1
ATOM 827 C C . MET A 1 105 ? 15.657 -15.959 4.699 1.00 96.81 105 MET A C 1
ATOM 829 O O . MET A 1 105 ? 15.854 -16.485 5.795 1.00 96.81 105 MET A O 1
ATOM 833 N N . LEU A 1 106 ? 14.789 -14.957 4.526 1.00 97.38 106 LEU A N 1
ATOM 834 C CA . LEU A 1 106 ? 13.965 -14.407 5.603 1.00 97.38 106 LEU A CA 1
ATOM 835 C C . LEU A 1 106 ? 13.081 -15.491 6.231 1.00 97.38 106 LEU A C 1
ATOM 837 O O . LEU A 1 106 ? 13.121 -15.669 7.448 1.00 97.38 106 LEU A O 1
ATOM 841 N N . ALA A 1 107 ? 12.343 -16.236 5.405 1.00 97.31 107 ALA A N 1
ATOM 842 C CA . ALA A 1 107 ? 11.452 -17.308 5.833 1.00 97.31 107 ALA A CA 1
ATOM 843 C C . ALA A 1 107 ? 12.190 -18.353 6.677 1.00 97.31 107 ALA A C 1
ATOM 845 O O . ALA A 1 107 ? 11.733 -18.706 7.761 1.00 97.31 107 ALA A O 1
ATOM 846 N N . ASN A 1 108 ? 13.387 -18.760 6.247 1.00 97.44 108 ASN A N 1
ATOM 847 C CA . ASN A 1 108 ? 14.226 -19.694 6.997 1.00 97.44 108 ASN A CA 1
ATOM 848 C C . ASN A 1 108 ? 14.708 -19.123 8.339 1.00 97.44 108 ASN A C 1
ATOM 850 O O . ASN A 1 108 ? 14.810 -19.858 9.319 1.00 97.44 108 ASN A O 1
ATOM 854 N N . LYS A 1 109 ? 15.020 -17.824 8.404 1.00 97.69 109 LYS A N 1
ATOM 855 C CA . LYS A 1 109 ? 15.545 -17.174 9.618 1.00 97.69 109 LYS A CA 1
ATOM 856 C C . LYS A 1 109 ? 14.496 -16.957 10.698 1.00 97.69 109 LYS A C 1
ATOM 858 O O . LYS A 1 109 ? 14.859 -16.943 11.870 1.00 97.69 109 LYS A O 1
ATOM 863 N N . VAL A 1 110 ? 13.236 -16.780 10.313 1.00 96.44 110 VAL A N 1
ATOM 864 C CA . VAL A 1 110 ? 12.113 -16.618 11.253 1.00 96.44 110 VAL A CA 1
ATOM 865 C C . VAL A 1 110 ? 11.227 -17.863 11.333 1.00 96.44 110 VAL A C 1
ATOM 867 O O . VAL A 1 110 ? 10.185 -17.825 11.976 1.00 96.44 110 VAL A O 1
ATOM 870 N N . HIS A 1 111 ? 11.655 -18.962 10.702 1.00 95.12 111 HIS A N 1
ATOM 871 C CA . HIS A 1 111 ? 10.971 -20.254 10.698 1.00 95.12 111 HIS A CA 1
ATOM 872 C C . HIS A 1 111 ? 9.520 -20.186 10.197 1.00 95.12 111 HIS A C 1
ATOM 874 O O . HIS A 1 111 ? 8.627 -20.781 10.796 1.00 95.12 111 HIS A O 1
ATOM 880 N N . LEU A 1 112 ? 9.273 -19.469 9.093 1.00 95.12 112 LEU A N 1
ATOM 881 C CA . LEU A 1 112 ? 7.949 -19.484 8.470 1.00 95.12 112 LEU A CA 1
ATOM 882 C C . LEU A 1 112 ? 7.627 -20.875 7.927 1.00 95.12 112 LEU A C 1
ATOM 884 O O . LEU A 1 112 ? 8.432 -21.486 7.222 1.00 95.12 112 LEU A O 1
ATOM 888 N N . THR A 1 113 ? 6.413 -21.334 8.206 1.00 94.19 113 THR A N 1
ATOM 889 C CA . THR A 1 113 ? 5.878 -22.585 7.673 1.00 94.19 113 THR A CA 1
ATOM 890 C C . THR A 1 113 ? 5.580 -22.420 6.179 1.00 94.19 113 THR A C 1
ATOM 892 O O . THR A 1 113 ? 4.807 -21.525 5.831 1.00 94.19 113 THR A O 1
ATOM 895 N N . PRO A 1 114 ? 6.162 -23.240 5.286 1.00 95.00 114 PRO A N 1
ATOM 896 C CA . PRO A 1 114 ? 5.814 -23.230 3.868 1.00 95.00 114 PRO A CA 1
ATOM 897 C C . PRO A 1 114 ? 4.357 -23.638 3.647 1.00 95.00 114 PRO A C 1
ATOM 899 O O . PRO A 1 114 ? 3.847 -24.525 4.333 1.00 95.00 114 PRO A O 1
ATOM 902 N N . ASP A 1 115 ? 3.707 -23.021 2.668 1.00 93.81 115 ASP A N 1
ATOM 903 C CA . ASP A 1 115 ? 2.390 -23.447 2.211 1.00 93.81 115 ASP A CA 1
ATOM 904 C C . ASP A 1 115 ? 2.555 -24.636 1.246 1.00 93.81 115 ASP A C 1
ATOM 906 O O . ASP A 1 115 ? 3.180 -24.484 0.195 1.00 93.81 115 ASP A O 1
ATOM 910 N N . PRO A 1 116 ? 2.019 -25.831 1.557 1.00 92.81 116 PRO A N 1
ATOM 911 C CA . PRO A 1 116 ? 2.172 -26.999 0.693 1.00 92.81 116 PRO A CA 1
ATOM 912 C C . PRO A 1 116 ? 1.449 -26.865 -0.657 1.00 92.81 116 PRO A C 1
ATOM 914 O O . PRO A 1 116 ? 1.675 -27.691 -1.540 1.00 92.81 116 PRO A O 1
ATOM 917 N N . GLN A 1 117 ? 0.567 -25.873 -0.826 1.00 91.44 117 GLN A N 1
ATOM 918 C CA . GLN A 1 117 ? -0.203 -25.681 -2.056 1.00 91.44 117 GLN A CA 1
ATOM 919 C C . GLN A 1 117 ? 0.544 -24.884 -3.133 1.00 91.44 117 GLN A C 1
ATOM 921 O O . GLN A 1 117 ? 0.122 -24.903 -4.291 1.00 91.44 117 GLN A O 1
ATOM 926 N N . ALA A 1 118 ? 1.628 -24.180 -2.788 1.00 93.38 118 ALA A N 1
ATOM 927 C CA . ALA A 1 118 ? 2.336 -23.316 -3.727 1.00 93.38 118 ALA A CA 1
ATOM 928 C C . ALA A 1 118 ? 3.840 -23.209 -3.435 1.00 93.38 118 ALA A C 1
ATOM 930 O O . ALA A 1 118 ? 4.275 -23.105 -2.292 1.00 93.38 118 ALA A O 1
ATOM 931 N N . GLU A 1 119 ? 4.650 -23.167 -4.493 1.00 93.88 119 GLU A N 1
ATOM 932 C CA . GLU A 1 119 ? 6.085 -22.901 -4.375 1.00 93.88 119 GLU A CA 1
ATOM 933 C C . GLU A 1 119 ? 6.355 -21.435 -4.022 1.00 93.88 119 GLU A C 1
ATOM 935 O O . GLU A 1 119 ? 5.656 -20.532 -4.487 1.00 93.88 119 GLU A O 1
ATOM 940 N N . ASN A 1 120 ? 7.411 -21.193 -3.236 1.00 95.81 120 ASN A N 1
ATOM 941 C CA . ASN A 1 120 ? 7.768 -19.858 -2.742 1.00 95.81 120 ASN A CA 1
ATOM 942 C C . ASN A 1 120 ? 6.565 -19.155 -2.088 1.00 95.81 120 ASN A C 1
ATOM 944 O O . ASN A 1 120 ? 6.274 -17.988 -2.350 1.00 95.81 120 ASN A O 1
ATOM 948 N N . CYS A 1 121 ? 5.836 -19.905 -1.268 1.00 97.31 121 CYS A N 1
ATOM 949 C CA . CYS A 1 121 ? 4.693 -19.437 -0.509 1.00 97.31 121 CYS A CA 1
ATOM 950 C C . CYS A 1 121 ? 4.827 -19.928 0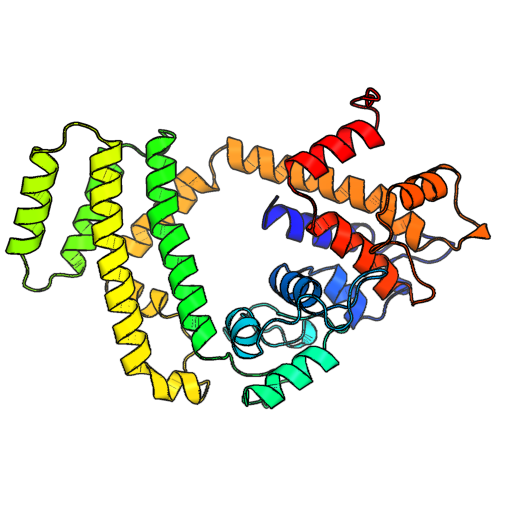.932 1.00 97.31 121 CYS A C 1
ATOM 952 O O . CYS A 1 121 ? 5.221 -21.071 1.175 1.00 97.31 121 CYS A O 1
ATOM 954 N N . TRP A 1 122 ? 4.514 -19.064 1.890 1.00 96.38 122 TRP A N 1
ATOM 955 C CA . TRP A 1 122 ? 4.571 -19.372 3.315 1.00 96.38 122 TRP A CA 1
ATOM 956 C C . TRP A 1 122 ? 3.317 -18.871 4.027 1.00 96.38 122 TRP A C 1
ATOM 958 O O . TRP A 1 122 ? 2.573 -18.047 3.507 1.00 96.38 122 TRP A O 1
ATOM 968 N N . PHE A 1 123 ? 3.090 -19.328 5.252 1.00 95.25 123 PHE A N 1
ATOM 969 C CA . PHE A 1 123 ? 2.124 -18.698 6.144 1.00 95.25 123 PHE A CA 1
ATOM 970 C C . PHE A 1 123 ? 2.710 -17.429 6.777 1.00 95.25 123 PHE A C 1
ATOM 972 O O . PHE A 1 123 ? 3.927 -17.247 6.881 1.00 95.25 123 PHE A O 1
ATOM 979 N N . ARG A 1 124 ? 1.824 -16.513 7.180 1.00 95.12 124 ARG A N 1
ATOM 980 C CA . ARG A 1 124 ? 2.195 -15.192 7.713 1.00 95.12 124 ARG A CA 1
ATOM 981 C C . ARG A 1 124 ? 2.899 -15.318 9.062 1.00 95.12 124 ARG A C 1
ATOM 983 O O . ARG A 1 124 ? 2.510 -16.121 9.904 1.00 95.12 124 ARG A O 1
ATOM 990 N N . HIS A 1 125 ? 3.870 -14.442 9.305 1.00 95.69 125 HIS A N 1
ATOM 991 C CA . HIS A 1 125 ? 4.410 -14.248 10.648 1.00 95.69 125 HIS A CA 1
ATOM 992 C C . HIS A 1 125 ? 3.322 -13.657 11.576 1.00 95.69 125 HIS A C 1
ATOM 994 O O . HIS A 1 125 ? 2.614 -12.743 11.143 1.00 95.69 125 HIS A O 1
ATOM 1000 N N . PRO A 1 126 ? 3.202 -14.069 12.855 1.00 95.12 126 PRO A N 1
ATOM 1001 C CA . PRO A 1 126 ? 2.156 -13.565 13.756 1.00 95.12 126 PRO A CA 1
ATOM 1002 C C . PRO A 1 126 ? 2.118 -12.035 13.891 1.00 95.12 126 PRO A C 1
ATOM 1004 O O . PRO A 1 126 ? 1.051 -11.433 13.938 1.00 95.12 126 PRO A O 1
ATOM 1007 N N . PHE A 1 127 ? 3.276 -11.371 13.880 1.00 95.81 127 PHE A N 1
ATOM 1008 C CA . PHE A 1 127 ? 3.335 -9.903 13.980 1.00 95.81 127 PHE A CA 1
ATOM 1009 C C . PHE A 1 127 ? 2.641 -9.164 12.834 1.00 95.81 127 PHE A C 1
ATOM 1011 O O . PHE A 1 127 ? 2.201 -8.038 13.038 1.00 95.81 127 PHE A O 1
ATOM 1018 N N . VAL A 1 128 ? 2.476 -9.794 11.668 1.00 96.00 128 VAL A N 1
ATOM 1019 C CA . VAL A 1 128 ? 1.749 -9.183 10.550 1.00 96.00 128 VAL A CA 1
ATOM 1020 C C . VAL A 1 128 ? 0.296 -8.896 10.941 1.00 96.00 128 VAL A C 1
ATOM 1022 O O . VAL A 1 128 ? -0.256 -7.884 10.526 1.00 96.00 128 VAL A O 1
ATOM 1025 N N . TYR A 1 129 ? -0.322 -9.741 11.772 1.00 96.81 129 TYR A N 1
ATOM 1026 C CA . TYR A 1 129 ? -1.699 -9.541 12.235 1.00 96.81 129 TYR A CA 1
ATOM 1027 C C . TYR A 1 129 ? -1.829 -8.322 13.153 1.00 96.81 129 TYR A C 1
ATOM 1029 O O . TYR A 1 129 ? -2.838 -7.626 13.102 1.00 96.81 129 TYR A O 1
ATOM 1037 N N . LEU A 1 130 ? -0.794 -8.024 13.945 1.00 97.06 130 LEU A N 1
ATOM 1038 C CA . LEU A 1 130 ? -0.743 -6.818 14.774 1.00 97.06 130 LEU A CA 1
ATOM 1039 C C . LEU A 1 130 ? -0.549 -5.565 13.917 1.00 97.06 130 LEU A C 1
ATOM 1041 O O . LEU A 1 130 ? -1.214 -4.558 14.143 1.00 97.06 130 LEU A O 1
ATOM 1045 N N . THR A 1 131 ? 0.337 -5.631 12.919 1.00 96.38 131 THR A N 1
ATOM 1046 C CA . THR A 1 131 ? 0.541 -4.535 11.965 1.00 96.38 131 THR A CA 1
ATOM 1047 C C . THR A 1 131 ? -0.729 -4.254 11.160 1.00 96.38 131 THR A C 1
ATOM 1049 O O . THR A 1 131 ? -1.117 -3.099 11.037 1.00 96.38 131 THR A O 1
ATOM 1052 N N . GLU A 1 132 ? -1.409 -5.294 10.673 1.00 95.69 132 GLU A N 1
ATOM 1053 C CA . GLU A 1 132 ? -2.688 -5.173 9.962 1.00 95.69 132 GLU A CA 1
ATOM 1054 C C . GLU A 1 132 ? -3.788 -4.597 10.864 1.00 95.69 132 GLU A C 1
ATOM 1056 O O . GLU A 1 132 ? -4.475 -3.671 10.457 1.00 95.69 132 GLU A O 1
ATOM 1061 N N . ALA A 1 133 ? -3.903 -5.056 12.114 1.00 96.62 133 ALA A N 1
ATOM 1062 C CA . ALA A 1 133 ? -4.876 -4.496 13.050 1.00 96.62 133 ALA A CA 1
ATOM 1063 C C . ALA A 1 133 ? -4.618 -3.012 13.354 1.00 96.62 133 ALA A C 1
ATOM 1065 O O . ALA A 1 133 ? -5.564 -2.235 13.469 1.00 96.62 133 ALA A O 1
ATOM 1066 N N . ALA A 1 134 ? -3.352 -2.602 13.477 1.00 96.88 134 ALA A N 1
ATOM 1067 C CA . ALA A 1 134 ? -3.012 -1.195 13.659 1.00 96.88 134 ALA A CA 1
ATOM 1068 C C . ALA A 1 134 ? -3.442 -0.347 12.449 1.00 96.88 134 ALA A C 1
ATOM 1070 O O . ALA A 1 134 ? -4.019 0.724 12.640 1.00 96.88 134 ALA A O 1
ATOM 1071 N N . ASP A 1 135 ? -3.205 -0.844 11.233 1.00 95.50 135 ASP A N 1
ATOM 1072 C CA . ASP A 1 135 ? -3.606 -0.212 9.969 1.00 95.50 135 ASP A CA 1
ATOM 1073 C C . ASP A 1 135 ? -5.137 -0.059 9.877 1.00 95.50 135 ASP A C 1
ATOM 1075 O O . ASP A 1 135 ? -5.654 1.047 9.715 1.00 95.50 135 ASP A O 1
ATOM 1079 N N . ASP A 1 136 ? -5.875 -1.144 10.129 1.00 95.31 136 ASP A N 1
ATOM 1080 C CA . ASP A 1 136 ? -7.343 -1.174 10.112 1.00 95.31 136 ASP A CA 1
ATOM 1081 C C . ASP A 1 136 ? -7.968 -0.210 11.144 1.00 95.31 136 ASP A C 1
ATOM 1083 O O . ASP A 1 136 ? -8.975 0.449 10.869 1.00 95.31 136 ASP A O 1
ATOM 1087 N N . ILE A 1 137 ? -7.381 -0.095 12.344 1.00 96.31 137 ILE A N 1
ATOM 1088 C CA . ILE A 1 137 ? -7.832 0.868 13.364 1.00 96.31 137 ILE A CA 1
ATOM 1089 C C . ILE A 1 137 ? -7.623 2.307 12.882 1.00 96.31 137 ILE A C 1
ATOM 1091 O O . ILE A 1 137 ? -8.495 3.155 13.103 1.00 96.31 137 ILE A O 1
ATOM 1095 N N . CYS A 1 138 ? -6.488 2.592 12.236 1.00 94.62 138 CYS A N 1
ATOM 1096 C CA . CYS A 1 138 ? -6.193 3.924 11.717 1.00 94.62 138 CYS A CA 1
ATOM 1097 C C . CYS A 1 138 ? -7.200 4.320 10.634 1.00 94.62 138 CYS A C 1
ATOM 1099 O O . CYS A 1 138 ? -7.878 5.332 10.807 1.00 94.62 138 CYS A O 1
ATOM 1101 N N . TYR A 1 139 ? -7.389 3.488 9.606 1.00 91.75 139 TYR A N 1
ATOM 1102 C CA . TYR A 1 139 ? -8.323 3.785 8.512 1.00 91.75 139 TYR A CA 1
ATOM 1103 C C . TYR A 1 139 ? -9.777 3.925 8.972 1.00 91.75 139 TYR A C 1
ATOM 1105 O O . TYR A 1 139 ? -10.535 4.715 8.420 1.00 91.75 139 TYR A O 1
ATOM 1113 N N . ARG A 1 140 ? -10.204 3.191 10.006 1.00 93.56 140 ARG A N 1
ATOM 1114 C CA . ARG A 1 140 ? -11.585 3.306 10.498 1.00 93.56 140 ARG A CA 1
ATOM 1115 C C . ARG A 1 140 ? -11.807 4.535 11.375 1.00 93.56 140 ARG A C 1
ATOM 1117 O O . ARG A 1 140 ? -12.875 5.134 11.312 1.00 93.56 140 ARG A O 1
ATOM 1124 N N . ILE A 1 141 ? -10.850 4.897 12.233 1.00 95.94 141 ILE A N 1
ATOM 1125 C CA . ILE A 1 141 ? -11.087 5.909 13.278 1.00 95.94 141 ILE A CA 1
ATOM 1126 C C . ILE A 1 141 ? -10.386 7.238 12.992 1.00 95.94 141 ILE A C 1
ATOM 1128 O O . ILE A 1 141 ? -10.970 8.291 13.253 1.00 95.94 141 ILE A O 1
ATOM 1132 N N . ILE A 1 142 ? -9.150 7.215 12.492 1.00 95.12 142 ILE A N 1
ATOM 1133 C CA . ILE A 1 142 ? -8.390 8.440 12.210 1.00 95.12 142 ILE A CA 1
ATOM 1134 C C . ILE A 1 142 ? -8.958 9.126 10.967 1.00 95.12 142 ILE A C 1
ATOM 1136 O O . ILE A 1 142 ? -9.232 10.321 11.034 1.00 95.12 142 ILE A O 1
ATOM 1140 N N . ASP A 1 143 ? -9.261 8.382 9.900 1.00 94.31 143 ASP A N 1
ATOM 1141 C CA . ASP A 1 143 ? -9.879 8.965 8.699 1.00 94.31 143 ASP A CA 1
ATOM 1142 C C . ASP A 1 143 ? -11.226 9.629 9.020 1.00 94.31 143 ASP A C 1
ATOM 1144 O O . ASP A 1 143 ? -11.531 10.702 8.502 1.00 94.31 143 ASP A O 1
ATOM 1148 N N . LEU A 1 144 ? -12.018 9.040 9.925 1.00 95.06 144 LEU A N 1
ATOM 1149 C CA . LEU A 1 144 ? -13.279 9.628 10.383 1.00 95.06 144 LEU A CA 1
ATOM 1150 C C . LEU A 1 144 ? -13.060 10.949 11.146 1.00 95.06 144 LEU A C 1
ATOM 1152 O O . LEU A 1 144 ? -13.841 11.892 10.995 1.00 95.06 144 LEU A O 1
ATOM 1156 N N . GLU A 1 145 ? -12.007 11.038 11.968 1.00 94.75 145 GLU A N 1
ATOM 1157 C CA . GLU A 1 145 ? -11.616 12.288 12.633 1.00 94.75 145 GLU A CA 1
ATOM 1158 C C . GLU A 1 145 ? -11.171 13.343 11.614 1.00 94.75 145 GLU A C 1
ATOM 1160 O O . GLU A 1 145 ? -11.595 14.497 11.699 1.00 94.75 145 GLU A O 1
ATOM 1165 N N . ASP A 1 146 ? -10.333 12.970 10.651 1.00 93.88 146 ASP A N 1
ATOM 1166 C CA . ASP A 1 146 ? -9.818 13.910 9.658 1.00 93.88 146 ASP A CA 1
ATOM 1167 C C . ASP A 1 146 ? -10.922 14.389 8.711 1.00 93.88 146 ASP A C 1
ATOM 1169 O O . ASP A 1 146 ? -11.021 15.585 8.436 1.00 93.88 146 ASP A O 1
ATOM 1173 N N . ALA A 1 147 ? -11.843 13.512 8.311 1.00 93.62 147 ALA A N 1
ATOM 1174 C CA . ALA A 1 147 ? -13.037 13.903 7.570 1.00 93.62 147 ALA A CA 1
ATOM 1175 C C . ALA A 1 147 ? -13.928 14.867 8.364 1.00 93.62 147 ALA A C 1
ATOM 1177 O O . ALA A 1 147 ? -14.493 15.800 7.786 1.00 93.62 147 ALA A O 1
ATOM 1178 N N . HIS A 1 148 ? -14.022 14.701 9.687 1.00 94.31 148 HIS A N 1
ATOM 1179 C CA . HIS A 1 148 ? -14.697 15.678 10.536 1.00 94.31 148 HIS A CA 1
ATOM 1180 C C . HIS A 1 148 ? -13.990 17.041 10.518 1.00 94.31 148 HIS A C 1
ATOM 1182 O O . HIS A 1 148 ? -14.640 18.066 10.299 1.00 94.31 148 HIS A O 1
ATOM 1188 N N . ARG A 1 149 ? -12.663 17.063 10.682 1.00 93.25 149 ARG A N 1
ATOM 1189 C CA . ARG A 1 149 ? -11.864 18.303 10.655 1.00 93.25 149 ARG A CA 1
ATOM 1190 C C . ARG A 1 149 ? -11.953 19.035 9.319 1.00 93.25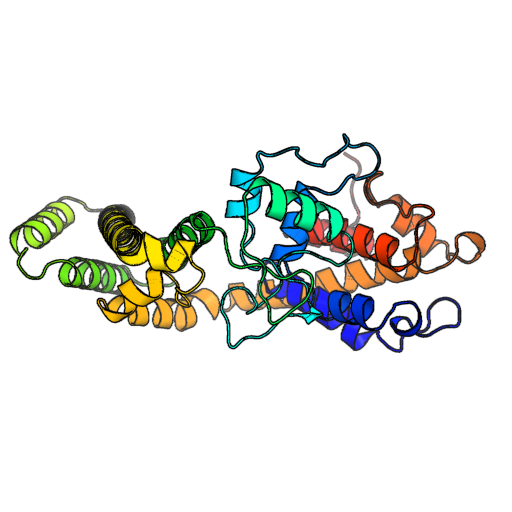 149 ARG A C 1
ATOM 1192 O O . ARG A 1 149 ? -11.947 20.262 9.293 1.00 93.25 149 ARG A O 1
ATOM 1199 N N . LEU A 1 150 ? -12.048 18.288 8.221 1.00 91.62 150 LEU A N 1
ATOM 1200 C CA . LEU A 1 150 ? -12.221 18.822 6.869 1.00 91.62 150 LEU A CA 1
ATOM 1201 C C . LEU A 1 150 ? -13.664 19.263 6.572 1.00 91.62 150 LEU A C 1
ATOM 1203 O O . LEU A 1 150 ? -13.922 19.810 5.503 1.00 91.62 150 LEU A O 1
ATOM 1207 N N . GLY A 1 151 ? -14.606 19.048 7.497 1.00 92.06 151 GLY A N 1
ATOM 1208 C CA . GLY A 1 151 ? -16.016 19.403 7.326 1.00 92.06 151 GLY A CA 1
ATOM 1209 C C . GLY A 1 151 ? -16.798 18.466 6.402 1.00 92.06 151 GLY A C 1
ATOM 1210 O O . GLY A 1 151 ? -17.932 18.780 6.050 1.00 92.06 151 GLY A O 1
ATOM 1211 N N . ILE A 1 152 ? -16.218 17.323 6.028 1.00 93.00 152 ILE A N 1
ATOM 1212 C CA . ILE A 1 152 ? -16.852 16.293 5.193 1.00 93.00 152 ILE A CA 1
ATOM 1213 C C . ILE A 1 152 ? -17.922 15.547 6.001 1.00 93.00 152 ILE A C 1
ATOM 1215 O O . ILE A 1 152 ? -19.014 15.274 5.504 1.00 93.00 152 ILE A O 1
ATOM 1219 N N . VAL A 1 153 ? -17.625 15.251 7.272 1.00 94.75 153 VAL A N 1
ATOM 1220 C CA . VAL A 1 153 ? -18.556 14.607 8.210 1.00 94.75 153 VAL A CA 1
ATOM 1221 C C . VAL A 1 153 ? -18.866 15.555 9.371 1.00 94.75 153 VAL A C 1
ATOM 1223 O O . VAL A 1 153 ? -17.981 16.150 9.990 1.00 94.75 153 VAL A O 1
ATOM 1226 N N . GLY A 1 154 ? -20.152 15.723 9.681 1.00 95.50 154 GLY A N 1
ATOM 1227 C CA . GLY A 1 154 ? -20.589 16.620 10.749 1.00 95.50 154 GLY A CA 1
ATOM 1228 C C . GLY A 1 154 ? -20.243 16.087 12.143 1.00 95.50 154 GLY A C 1
ATOM 1229 O O . GLY A 1 154 ? -20.349 14.891 12.402 1.00 95.50 154 GLY A O 1
ATOM 1230 N N . TYR A 1 155 ? -19.925 16.988 13.081 1.00 95.25 155 TYR A N 1
ATOM 1231 C CA . TYR A 1 155 ? -19.568 16.622 14.463 1.00 95.25 155 TYR A CA 1
ATOM 1232 C C . TYR A 1 155 ? -20.582 15.674 15.123 1.00 95.25 155 TYR A C 1
ATOM 1234 O O . TYR A 1 155 ? -20.195 14.675 15.717 1.00 95.25 155 TYR A O 1
ATOM 1242 N N . ALA A 1 156 ? -21.881 15.970 15.015 1.00 95.50 156 ALA A N 1
ATOM 1243 C CA . ALA A 1 156 ? -22.927 15.182 15.671 1.00 95.50 156 ALA A CA 1
ATOM 1244 C C . ALA A 1 156 ? -22.991 13.731 15.156 1.00 95.50 156 ALA A C 1
ATOM 1246 O O . ALA A 1 156 ? -23.287 12.812 15.920 1.00 95.50 156 ALA A O 1
ATOM 1247 N N . GLU A 1 157 ? -22.698 13.522 13.870 1.00 96.19 157 GLU A N 1
ATOM 1248 C CA . GLU A 1 157 ? -22.640 12.198 13.250 1.00 96.19 157 GLU A CA 1
ATOM 1249 C C . GLU A 1 157 ? -21.412 11.428 13.755 1.00 96.19 157 GLU A C 1
ATOM 1251 O O . GLU A 1 157 ? -21.554 10.316 14.271 1.00 96.19 157 GLU A O 1
ATOM 1256 N N . THR A 1 158 ? -20.235 12.062 13.729 1.00 96.62 158 THR A N 1
ATOM 1257 C CA . THR A 1 158 ? -18.983 11.496 14.257 1.00 96.62 158 THR A CA 1
ATOM 1258 C C . THR A 1 158 ? -19.087 11.155 15.746 1.00 96.62 158 THR A C 1
ATOM 1260 O O . THR A 1 158 ? -18.758 10.042 16.158 1.00 96.62 158 THR A O 1
ATOM 1263 N N . GLU A 1 159 ? -19.595 12.077 16.568 1.00 96.12 159 GLU A N 1
ATOM 1264 C CA . GLU A 1 159 ? -19.810 11.867 18.003 1.00 96.12 159 GLU A CA 1
ATOM 1265 C C . GLU A 1 159 ? -20.743 10.678 18.255 1.00 96.12 159 GLU A C 1
ATOM 1267 O O . GLU A 1 159 ? -20.443 9.817 19.087 1.00 96.12 159 GLU A O 1
ATOM 1272 N N . SER A 1 160 ? -21.861 10.608 17.525 1.00 96.06 160 SER A N 1
ATOM 1273 C CA . SER A 1 160 ? -22.828 9.517 17.643 1.00 96.06 160 SER A CA 1
ATOM 1274 C C . SER A 1 160 ? -22.183 8.163 17.347 1.00 96.06 160 SER A C 1
ATOM 1276 O O . SER A 1 160 ? -22.315 7.237 18.154 1.00 96.06 160 SER A O 1
ATOM 1278 N N . LEU A 1 161 ? -21.438 8.045 16.243 1.00 96.88 161 LEU A N 1
ATOM 1279 C CA . LEU A 1 161 ? -20.759 6.805 15.855 1.00 96.88 161 LEU A CA 1
ATOM 1280 C C . LEU A 1 161 ? -19.726 6.367 16.895 1.00 96.88 161 LEU A C 1
ATOM 1282 O O . LEU A 1 161 ? -19.778 5.230 17.369 1.00 96.88 161 LEU A O 1
ATOM 1286 N N . LEU A 1 162 ? -18.843 7.271 17.326 1.00 96.19 162 LEU A N 1
ATOM 1287 C CA . LEU A 1 162 ? -17.798 6.945 18.299 1.00 96.19 162 LEU A CA 1
ATOM 1288 C C . LEU A 1 162 ? -18.385 6.581 19.673 1.00 96.19 162 LEU A C 1
ATOM 1290 O O . LEU A 1 162 ? -17.929 5.629 20.308 1.00 96.19 162 LEU A O 1
ATOM 1294 N N . LEU A 1 163 ? -19.435 7.272 20.132 1.00 94.81 163 LEU A N 1
ATOM 1295 C CA . LEU A 1 163 ? -20.118 6.931 21.385 1.00 94.81 163 LEU A CA 1
ATOM 1296 C C . LEU A 1 163 ? -20.857 5.591 21.308 1.00 94.81 163 LEU A C 1
ATOM 1298 O O . LEU A 1 163 ? -20.856 4.837 22.286 1.00 94.81 163 LEU A O 1
ATOM 1302 N N . ARG A 1 164 ? -21.502 5.285 20.176 1.00 94.31 164 ARG A N 1
ATOM 1303 C CA . ARG A 1 164 ? -22.166 3.992 19.948 1.00 94.31 164 ARG A CA 1
ATOM 1304 C C . ARG A 1 164 ? -21.152 2.855 19.913 1.00 94.31 164 ARG A C 1
ATOM 1306 O O . ARG A 1 164 ? -21.389 1.823 20.539 1.00 94.31 164 ARG A O 1
ATOM 1313 N N . LEU A 1 165 ? -20.009 3.073 19.267 1.00 94.88 165 LEU A N 1
ATOM 1314 C CA . LEU A 1 165 ? -18.911 2.119 19.245 1.00 94.88 165 LEU A CA 1
ATOM 1315 C C . LEU A 1 165 ? -18.368 1.876 20.659 1.00 94.88 165 LEU A C 1
ATOM 1317 O O . LEU A 1 165 ? -18.332 0.728 21.093 1.00 94.88 165 LEU A O 1
ATOM 1321 N N . LEU A 1 166 ? -18.069 2.929 21.432 1.00 93.31 166 LEU A N 1
ATOM 1322 C CA . LEU A 1 166 ? -17.666 2.788 22.841 1.00 93.31 166 LEU A CA 1
ATOM 1323 C C . LEU A 1 166 ? -18.687 1.996 23.656 1.00 93.31 166 LEU A C 1
ATOM 1325 O O . LEU A 1 166 ? -18.320 1.082 24.389 1.00 93.31 166 LEU A O 1
ATOM 1329 N N . ARG A 1 167 ? -19.978 2.314 23.511 1.00 92.00 167 ARG A N 1
ATOM 1330 C CA . ARG A 1 167 ? -21.053 1.598 24.206 1.00 92.00 167 ARG A CA 1
ATOM 1331 C C . ARG A 1 167 ? -21.061 0.107 23.865 1.00 92.00 167 ARG A C 1
ATOM 1333 O O . ARG A 1 167 ? -21.330 -0.693 24.753 1.00 92.00 167 ARG A O 1
ATOM 1340 N N . SER A 1 168 ? -20.752 -0.269 22.625 1.00 91.88 168 SER A N 1
ATOM 1341 C CA . SER A 1 168 ? -20.763 -1.672 22.199 1.00 91.88 168 SER A CA 1
ATOM 1342 C C . SER A 1 168 ? -19.704 -2.540 22.898 1.00 91.88 168 SER A C 1
ATOM 1344 O O . SER A 1 168 ? -19.941 -3.726 23.098 1.00 91.88 168 SER A O 1
ATOM 1346 N N . PHE A 1 169 ? -18.590 -1.956 23.359 1.00 88.94 169 PHE A N 1
ATOM 1347 C CA . PHE A 1 169 ? -17.577 -2.656 24.168 1.00 88.94 169 PHE A CA 1
ATOM 1348 C C . PHE A 1 169 ? -18.012 -2.896 25.621 1.00 88.94 169 PHE A C 1
ATOM 1350 O O . PHE A 1 169 ? -17.396 -3.674 26.346 1.00 88.94 169 PHE A O 1
ATOM 1357 N N . HIS A 1 170 ? -19.077 -2.238 26.078 1.00 80.00 170 HIS A N 1
ATOM 1358 C CA . HIS A 1 170 ? -19.497 -2.261 27.470 1.00 80.00 170 HIS A CA 1
ATOM 1359 C C . HIS A 1 170 ? -20.791 -3.057 27.642 1.00 80.00 170 HIS A C 1
ATOM 1361 O O . HIS A 1 170 ? -21.880 -2.491 27.658 1.00 80.00 170 HIS A O 1
ATOM 1367 N N . ARG A 1 171 ? -20.677 -4.372 27.874 1.00 62.59 171 ARG A N 1
ATOM 1368 C CA . ARG A 1 171 ? -21.832 -5.207 28.267 1.00 62.59 171 ARG A CA 1
ATOM 1369 C C . ARG A 1 171 ? -22.429 -4.820 29.636 1.00 62.59 171 ARG A C 1
ATOM 1371 O O . ARG A 1 171 ? -23.589 -5.116 29.887 1.00 62.59 171 ARG A O 1
ATOM 1378 N N . SER A 1 172 ? -21.667 -4.142 30.502 1.00 54.25 172 SER A N 1
ATOM 1379 C CA . SER A 1 172 ? -22.059 -3.789 31.885 1.00 54.25 172 SER A CA 1
ATOM 1380 C C . SER A 1 172 ? -21.623 -2.381 32.344 1.00 54.25 172 SER A C 1
ATOM 1382 O O . SER A 1 172 ? -21.837 -1.999 33.493 1.00 54.25 172 SER A O 1
ATOM 1384 N N . GLY A 1 173 ? -21.006 -1.584 31.466 1.00 57.91 173 GLY A N 1
ATOM 1385 C CA . GLY A 1 173 ? -20.278 -0.360 31.828 1.00 57.91 173 GLY A CA 1
ATOM 1386 C C . GLY A 1 173 ? -21.015 0.952 31.547 1.00 57.91 173 GLY A C 1
ATOM 1387 O O . GLY A 1 173 ? -20.497 1.790 30.811 1.00 57.91 173 GLY A O 1
ATOM 1388 N N . GLU A 1 174 ? -22.189 1.186 32.141 1.00 68.25 174 GLU A N 1
ATOM 1389 C CA . GLU A 1 174 ? -22.843 2.508 32.049 1.00 68.25 174 GLU A CA 1
ATOM 1390 C C . GLU A 1 174 ? -21.999 3.624 32.681 1.00 68.25 174 GLU A C 1
ATOM 1392 O O . GLU A 1 174 ? -21.997 4.755 32.194 1.00 68.25 174 GLU A O 1
ATOM 1397 N N . GLN A 1 175 ? -21.234 3.311 33.732 1.00 76.94 175 GLN A N 1
ATOM 1398 C CA . GLN A 1 175 ? -20.437 4.306 34.453 1.00 76.94 175 GLN A CA 1
ATOM 1399 C C . GLN A 1 175 ? -19.320 4.920 33.607 1.00 76.94 175 GLN A C 1
ATOM 1401 O O . GLN A 1 175 ? -19.074 6.120 33.703 1.00 76.94 175 GLN A O 1
ATOM 1406 N N . GLU A 1 176 ? -18.624 4.131 32.786 1.00 79.81 176 GLU A N 1
ATOM 1407 C CA . GLU A 1 176 ? -17.544 4.663 31.950 1.00 79.81 176 GLU A CA 1
ATOM 1408 C C . GLU A 1 176 ? -18.096 5.520 30.814 1.00 79.81 176 GLU A C 1
ATOM 1410 O O . GLU A 1 176 ? -17.599 6.621 30.580 1.00 79.81 176 GLU A O 1
ATOM 1415 N N . LEU A 1 177 ? -19.186 5.081 30.178 1.00 85.56 177 LEU A N 1
ATOM 1416 C CA . LEU A 1 177 ? -19.878 5.883 29.174 1.00 85.56 177 LEU A CA 1
ATOM 1417 C C . LEU A 1 177 ? -20.419 7.192 29.773 1.00 85.56 177 LEU A C 1
ATOM 1419 O O . LEU A 1 177 ? -20.345 8.242 29.134 1.00 85.56 177 LEU A O 1
ATOM 1423 N N . LEU A 1 178 ? -20.927 7.155 31.009 1.00 86.06 178 LEU A N 1
ATOM 1424 C CA . LEU A 1 178 ? -21.388 8.343 31.725 1.00 86.06 178 LEU A CA 1
ATOM 1425 C C . LEU A 1 178 ? -20.234 9.305 32.037 1.00 86.06 178 LEU A C 1
ATOM 1427 O O . LEU A 1 178 ? -20.383 10.513 31.839 1.00 86.06 178 LEU A O 1
ATOM 1431 N N . LYS A 1 179 ? -19.074 8.788 32.464 1.00 88.31 179 LYS A N 1
ATOM 1432 C CA . LYS A 1 179 ? -17.852 9.586 32.657 1.00 88.31 179 LYS A CA 1
ATOM 1433 C C . LYS A 1 179 ? -17.418 10.243 31.349 1.00 88.31 179 LYS A C 1
ATOM 1435 O O . LYS A 1 179 ? -17.249 11.457 31.330 1.00 88.31 179 LYS A O 1
ATOM 1440 N N . THR A 1 180 ? -17.349 9.484 30.255 1.00 91.00 180 THR A N 1
ATOM 1441 C CA . THR A 1 180 ? -17.032 10.000 28.913 1.00 91.00 180 THR A CA 1
ATOM 1442 C C . THR A 1 180 ? -17.983 11.130 28.519 1.00 91.00 180 THR A C 1
ATOM 1444 O O . THR A 1 180 ? -17.531 12.218 28.176 1.00 91.00 180 THR A O 1
ATOM 1447 N N . LYS A 1 181 ? -19.301 10.932 28.653 1.00 90.31 181 LYS A N 1
ATOM 1448 C CA . LYS A 1 181 ? -20.301 11.976 28.365 1.00 90.31 181 LYS A CA 1
ATOM 1449 C C . LYS A 1 181 ? -20.171 13.201 29.269 1.00 90.31 181 LYS A C 1
ATOM 1451 O O . LYS A 1 181 ? -20.452 14.311 28.832 1.00 90.31 181 LYS A O 1
ATOM 1456 N N . THR A 1 182 ? -19.777 13.013 30.525 1.00 91.75 182 THR A N 1
ATOM 1457 C CA . THR A 1 182 ? -19.562 14.120 31.463 1.00 91.75 182 THR A CA 1
ATOM 1458 C C . THR A 1 182 ? -18.339 14.938 31.058 1.00 91.75 182 THR A C 1
ATOM 1460 O O . THR A 1 182 ? -18.441 16.156 30.973 1.00 91.75 182 THR A O 1
ATOM 1463 N N . THR A 1 183 ? -17.224 14.288 30.713 1.00 92.44 183 THR A N 1
ATOM 1464 C CA . THR A 1 183 ? -16.026 14.959 30.183 1.00 92.44 183 THR A CA 1
ATOM 1465 C C . THR A 1 183 ? -16.306 15.669 28.857 1.00 92.44 183 THR A C 1
ATOM 1467 O O . THR A 1 183 ? -15.862 16.791 28.654 1.00 92.44 183 THR A O 1
ATOM 1470 N N . LEU A 1 184 ? -17.118 15.094 27.968 1.00 93.25 184 LEU A N 1
ATOM 1471 C CA . LEU A 1 184 ? -17.498 15.773 26.723 1.00 93.25 184 LEU A CA 1
ATOM 1472 C C . LEU A 1 184 ? -18.242 17.094 26.950 1.00 93.25 184 LEU A C 1
ATOM 1474 O O . LEU A 1 184 ? -18.099 18.016 26.153 1.00 93.25 184 LEU A O 1
ATOM 1478 N N . LYS A 1 185 ? -19.015 17.214 28.036 1.00 93.19 185 LYS A N 1
ATOM 1479 C CA . LYS A 1 185 ? -19.701 18.467 28.392 1.00 93.19 185 LYS A CA 1
ATOM 1480 C C . LYS A 1 185 ? -18.747 19.550 28.894 1.00 93.19 185 LYS A C 1
ATOM 1482 O O . LYS A 1 185 ? -19.118 20.717 28.853 1.00 93.19 185 LYS A O 1
ATOM 1487 N N . THR A 1 186 ? -17.560 19.183 29.386 1.00 95.31 186 THR A N 1
ATOM 1488 C CA . THR A 1 186 ? -16.564 20.154 29.868 1.00 95.31 186 THR A CA 1
ATOM 1489 C C . THR A 1 186 ? -15.691 20.709 28.748 1.00 95.31 186 THR A C 1
ATOM 1491 O O . THR A 1 186 ? -15.067 21.747 28.931 1.00 95.31 186 THR A O 1
ATOM 1494 N N . ILE A 1 187 ? -15.640 20.031 27.601 1.00 94.12 187 ILE A N 1
ATOM 1495 C CA . ILE A 1 187 ? -14.917 20.483 26.412 1.00 94.12 187 ILE A CA 1
ATOM 1496 C C . ILE A 1 187 ? -15.873 21.352 25.584 1.00 94.12 187 ILE A C 1
ATOM 1498 O O . ILE A 1 187 ? -17.048 21.014 25.428 1.00 94.12 187 ILE A O 1
ATOM 1502 N N . SER A 1 188 ? -15.411 22.483 25.060 1.00 91.56 188 SER A N 1
ATOM 1503 C CA . SER A 1 188 ? -16.217 23.344 24.182 1.00 91.56 188 SER A CA 1
ATOM 1504 C C . SER A 1 188 ? -15.958 23.061 22.703 1.00 91.56 188 SER A C 1
ATOM 1506 O O . SER A 1 188 ? -16.912 23.011 21.927 1.00 91.56 188 SER A O 1
ATOM 1508 N N . ASP A 1 189 ? -14.701 22.820 22.330 1.00 93.81 189 ASP A N 1
ATOM 1509 C CA . ASP A 1 189 ? -14.272 22.610 20.948 1.00 93.81 189 ASP A CA 1
ATOM 1510 C C . ASP A 1 189 ? -14.666 21.226 20.396 1.00 93.81 189 ASP A C 1
ATOM 1512 O O . ASP A 1 189 ? -14.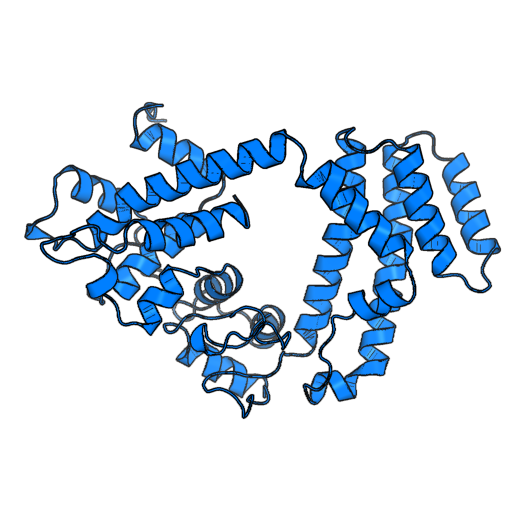486 20.193 21.044 1.00 93.81 189 ASP A O 1
ATOM 1516 N N . ALA A 1 190 ? -15.217 21.202 19.180 1.00 92.62 190 ALA A N 1
ATOM 1517 C CA . ALA A 1 190 ? -15.691 19.979 18.529 1.00 92.62 190 ALA A CA 1
ATOM 1518 C C . ALA A 1 190 ? -14.539 19.053 18.097 1.00 92.62 190 ALA A C 1
ATOM 1520 O O . ALA A 1 190 ? -14.657 17.827 18.206 1.00 92.62 190 ALA A O 1
ATOM 1521 N N . ASN A 1 191 ? -13.408 19.623 17.668 1.00 94.00 191 ASN A N 1
ATOM 1522 C CA . ASN A 1 191 ? -12.245 18.835 17.267 1.00 94.00 191 ASN A CA 1
ATOM 1523 C C . ASN A 1 191 ? -11.616 18.159 18.487 1.00 94.00 191 ASN A C 1
ATOM 1525 O O . ASN A 1 191 ? -11.300 16.973 18.437 1.00 94.00 191 ASN A O 1
ATOM 1529 N N . GLU A 1 192 ? -11.502 18.870 19.609 1.00 95.25 192 GLU A N 1
ATOM 1530 C CA . GLU A 1 192 ? -10.984 18.320 20.861 1.00 95.25 192 GLU A CA 1
ATOM 1531 C C . GLU A 1 192 ? -11.895 17.218 21.430 1.00 95.25 192 GLU A C 1
ATOM 1533 O O . GLU A 1 192 ? -11.406 16.168 21.858 1.00 95.25 192 GLU A O 1
ATOM 1538 N N . LYS A 1 193 ? -13.225 17.384 21.356 1.00 96.06 193 LYS A N 1
ATOM 1539 C CA . LYS A 1 193 ? -14.182 16.315 21.705 1.00 96.06 193 LYS A CA 1
ATOM 1540 C C . LYS A 1 193 ? -13.988 15.067 20.853 1.00 96.06 193 LYS A C 1
ATOM 1542 O O . LYS A 1 193 ? -13.971 13.954 21.384 1.00 96.06 193 LYS A O 1
ATOM 1547 N N . THR A 1 194 ? -13.821 15.250 19.545 1.00 95.88 194 THR A N 1
ATOM 1548 C CA . THR A 1 194 ? -13.589 14.150 18.603 1.00 95.88 194 THR A CA 1
ATOM 1549 C C . THR A 1 194 ? -12.258 13.457 18.889 1.00 95.88 194 THR A C 1
ATOM 1551 O O . THR A 1 194 ? -12.222 12.233 19.004 1.00 95.88 194 THR A O 1
ATOM 1554 N N . ALA A 1 195 ? -11.185 14.217 19.124 1.00 96.12 195 ALA A N 1
ATOM 1555 C CA . ALA A 1 195 ? -9.872 13.683 19.476 1.00 96.12 195 ALA A CA 1
ATOM 1556 C C . ALA A 1 195 ? -9.900 12.874 20.788 1.00 96.12 195 ALA A C 1
ATOM 1558 O O . ALA A 1 195 ? -9.266 11.816 20.879 1.00 96.12 195 ALA A O 1
ATOM 1559 N N . TYR A 1 196 ? -10.666 13.334 21.786 1.00 96.56 196 TYR A N 1
ATOM 1560 C CA . TYR A 1 196 ? -10.894 12.616 23.043 1.00 96.56 196 TYR A CA 1
ATOM 1561 C C . TYR A 1 196 ? -11.641 11.292 22.825 1.00 96.56 196 TYR A C 1
ATOM 1563 O O . TYR A 1 196 ? -11.212 10.246 23.324 1.00 96.56 196 TYR A O 1
ATOM 1571 N N . LEU A 1 197 ? -12.732 11.315 22.052 1.00 96.12 197 LEU A N 1
ATOM 1572 C CA . LEU A 1 197 ? -13.495 10.112 21.707 1.00 96.12 197 LEU A CA 1
ATOM 1573 C C . LEU A 1 197 ? -12.653 9.107 20.925 1.00 96.12 197 LEU A C 1
ATOM 1575 O O . LEU A 1 197 ? -12.637 7.928 21.279 1.00 96.12 197 LEU A O 1
ATOM 1579 N N . ARG A 1 198 ? -11.899 9.575 19.927 1.00 95.75 198 ARG A N 1
ATOM 1580 C CA . ARG A 1 198 ? -10.931 8.770 19.179 1.00 95.75 198 ARG A CA 1
ATOM 1581 C C . ARG A 1 198 ? -9.962 8.067 20.120 1.00 95.75 198 ARG A C 1
ATOM 1583 O O . ARG A 1 198 ? -9.803 6.858 20.015 1.00 95.75 198 ARG A O 1
ATOM 1590 N N . ALA A 1 199 ? -9.337 8.788 21.053 1.00 96.12 199 ALA A N 1
ATOM 1591 C CA . ALA A 1 199 ? -8.368 8.192 21.974 1.00 96.12 199 ALA A CA 1
ATOM 1592 C C . ALA A 1 199 ? -8.990 7.057 22.808 1.00 96.12 199 ALA A C 1
ATOM 1594 O O . ALA A 1 199 ? -8.384 5.999 22.986 1.00 96.12 199 ALA A O 1
ATOM 1595 N N . LYS A 1 200 ? -10.230 7.248 23.277 1.00 95.25 200 LYS A N 1
ATOM 1596 C CA . LYS A 1 200 ? -10.986 6.218 24.003 1.00 95.25 200 LYS A CA 1
ATOM 1597 C C . LYS A 1 200 ? -11.306 5.007 23.124 1.00 95.25 200 LYS A C 1
ATOM 1599 O O . LYS A 1 200 ? -11.112 3.878 23.570 1.00 95.25 200 LYS A O 1
ATOM 1604 N N . VAL A 1 201 ? -11.783 5.239 21.901 1.00 95.81 201 VAL A N 1
ATOM 1605 C CA . VAL A 1 201 ? -12.147 4.183 20.944 1.00 95.81 201 VAL A CA 1
ATOM 1606 C C . VAL A 1 201 ? -10.924 3.374 20.529 1.00 95.81 201 VAL A C 1
ATOM 1608 O O . VAL A 1 201 ? -10.953 2.153 20.641 1.00 95.81 201 VAL A O 1
ATOM 1611 N N . ILE A 1 202 ? -9.834 4.034 20.129 1.00 96.81 202 ILE A N 1
ATOM 1612 C CA . ILE A 1 202 ? -8.581 3.373 19.741 1.00 96.81 202 ILE A CA 1
ATOM 1613 C C . ILE A 1 202 ? -8.072 2.493 20.883 1.00 96.81 202 ILE A C 1
ATOM 1615 O O . ILE A 1 202 ? -7.743 1.334 20.654 1.00 96.81 202 ILE A O 1
ATOM 1619 N N . ASN A 1 203 ? -8.080 2.985 22.127 1.00 96.00 203 ASN A N 1
ATOM 1620 C CA . ASN A 1 203 ? -7.665 2.171 23.270 1.00 96.00 203 ASN A CA 1
ATOM 1621 C C . ASN A 1 203 ? -8.522 0.901 23.433 1.00 96.00 203 ASN A C 1
ATOM 1623 O O . ASN A 1 203 ? -7.989 -0.159 23.752 1.00 96.00 203 ASN A O 1
ATOM 1627 N N . ARG A 1 204 ? -9.840 0.985 23.208 1.00 95.00 204 ARG A N 1
ATOM 1628 C CA . ARG A 1 204 ? -10.730 -0.187 23.271 1.00 95.00 204 ARG A CA 1
ATOM 1629 C C . ARG A 1 204 ? -10.491 -1.164 22.123 1.00 95.00 204 ARG A C 1
ATOM 1631 O O . ARG A 1 204 ? -10.458 -2.364 22.368 1.00 95.00 204 ARG A O 1
ATOM 1638 N N . LEU A 1 205 ? -10.257 -0.662 20.914 1.00 96.88 205 LEU A N 1
ATOM 1639 C CA . LEU A 1 205 ? -9.934 -1.493 19.754 1.00 96.88 205 LEU A CA 1
ATOM 1640 C C . LEU A 1 205 ? -8.593 -2.216 19.914 1.00 96.88 205 LEU A C 1
ATOM 1642 O O . LEU A 1 205 ? -8.510 -3.401 19.604 1.00 96.88 205 LEU A O 1
ATOM 1646 N N . ILE A 1 206 ? -7.572 -1.542 20.456 1.00 97.06 206 ILE A N 1
ATOM 1647 C CA . ILE A 1 206 ? -6.272 -2.156 20.763 1.00 97.06 206 ILE A CA 1
ATOM 1648 C C . ILE A 1 206 ? -6.442 -3.300 21.765 1.00 97.06 206 ILE A C 1
ATOM 1650 O O . ILE A 1 206 ? -5.906 -4.384 21.540 1.00 97.06 206 ILE A O 1
ATOM 1654 N N . GLN A 1 207 ? -7.195 -3.080 22.850 1.00 96.00 207 GLN A N 1
ATOM 1655 C CA . GLN A 1 207 ? -7.473 -4.123 23.844 1.00 96.00 207 GLN A CA 1
ATOM 1656 C C . GLN A 1 207 ? -8.183 -5.318 23.199 1.00 96.00 207 GLN A C 1
ATOM 1658 O O . GLN A 1 207 ? -7.683 -6.431 23.294 1.00 96.00 207 GLN A O 1
ATOM 1663 N N . ALA A 1 208 ? -9.256 -5.074 22.441 1.00 96.00 208 ALA A N 1
ATOM 1664 C CA . ALA A 1 208 ? -10.002 -6.134 21.767 1.00 96.00 208 ALA A CA 1
ATOM 1665 C C . ALA A 1 208 ? -9.137 -6.934 20.772 1.00 96.00 208 ALA A C 1
ATOM 1667 O O . ALA A 1 208 ? -9.181 -8.159 20.768 1.00 96.00 208 ALA A O 1
ATOM 1668 N N . CYS A 1 209 ? -8.301 -6.269 19.965 1.00 97.38 209 CYS A N 1
ATOM 1669 C CA . CYS A 1 209 ? -7.380 -6.963 19.058 1.00 97.38 209 CYS A CA 1
ATOM 1670 C C . CYS A 1 209 ? -6.314 -7.766 19.809 1.00 97.38 209 CYS A C 1
ATOM 1672 O O . CYS A 1 209 ? -5.922 -8.834 19.349 1.00 97.38 209 CYS A O 1
ATOM 1674 N N . THR A 1 210 ? -5.838 -7.253 20.947 1.00 96.88 210 THR A N 1
ATOM 1675 C CA . THR A 1 210 ? -4.852 -7.946 21.788 1.00 96.88 210 THR A CA 1
ATOM 1676 C C . THR A 1 210 ? -5.451 -9.208 22.398 1.00 96.88 210 THR A C 1
ATOM 1678 O O . THR A 1 210 ? -4.797 -10.248 22.374 1.00 96.88 210 THR A O 1
ATOM 1681 N N . ASP A 1 211 ? -6.695 -9.135 22.875 1.00 96.19 211 ASP A N 1
ATOM 1682 C CA . ASP A 1 211 ? -7.423 -10.283 23.419 1.00 96.19 211 ASP A CA 1
ATOM 1683 C C . ASP A 1 211 ? -7.618 -11.356 22.334 1.00 96.19 211 ASP A C 1
ATOM 1685 O O . ASP A 1 211 ? -7.219 -12.502 22.528 1.00 96.19 211 ASP A O 1
ATOM 1689 N N . VAL A 1 212 ? -8.093 -10.975 21.137 1.00 96.88 212 VAL A N 1
ATOM 1690 C CA . VAL A 1 212 ? -8.227 -11.906 19.997 1.00 96.88 212 VAL A CA 1
ATOM 1691 C C . VAL A 1 212 ? -6.877 -12.521 19.615 1.00 96.88 212 VAL A C 1
ATOM 1693 O O . VAL A 1 212 ? -6.793 -13.721 19.367 1.00 96.88 212 VAL A O 1
ATOM 1696 N N . PHE A 1 213 ? -5.806 -11.725 19.574 1.00 97.19 213 PHE A N 1
ATOM 1697 C CA . PHE A 1 213 ? -4.469 -12.222 19.248 1.00 97.19 213 PHE A CA 1
ATOM 1698 C C . PHE A 1 213 ? -3.968 -13.247 20.273 1.00 97.19 213 PHE A C 1
ATOM 1700 O O . PHE A 1 213 ? -3.391 -14.263 19.887 1.00 97.19 213 PHE A O 1
ATOM 1707 N N . ALA A 1 214 ? -4.186 -12.992 21.566 1.00 96.81 214 ALA A N 1
ATOM 1708 C CA . ALA A 1 214 ? -3.802 -13.902 22.639 1.00 96.81 214 ALA A CA 1
ATOM 1709 C C . ALA A 1 214 ? -4.617 -15.204 22.594 1.00 96.81 214 ALA A C 1
ATOM 1711 O O . ALA A 1 214 ? -4.034 -16.286 22.657 1.00 96.81 214 ALA A O 1
ATOM 1712 N N . ASP A 1 215 ? -5.935 -15.102 22.408 1.00 96.19 215 ASP A N 1
ATOM 1713 C CA . ASP A 1 215 ? -6.848 -16.247 22.348 1.00 96.19 215 ASP A CA 1
ATOM 1714 C C . ASP A 1 215 ? -6.595 -17.141 21.121 1.00 96.19 215 ASP A C 1
ATOM 1716 O O . ASP A 1 215 ? -6.820 -18.350 21.169 1.00 96.19 215 ASP A O 1
ATOM 1720 N N . GLN A 1 216 ? -6.111 -16.561 20.016 1.00 95.81 216 GLN A N 1
ATOM 1721 C CA . GLN A 1 216 ? -5.877 -17.256 18.744 1.00 95.81 216 GLN A CA 1
ATOM 1722 C C . GLN A 1 216 ? -4.398 -17.572 18.475 1.00 95.81 216 GLN A C 1
ATOM 1724 O O . GLN A 1 216 ? -4.049 -17.974 17.362 1.00 95.81 216 GLN A O 1
ATOM 1729 N N . LEU A 1 217 ? -3.511 -17.420 19.466 1.00 94.06 217 LEU A N 1
ATOM 1730 C CA . LEU A 1 217 ? -2.061 -17.530 19.273 1.00 94.06 217 LEU A CA 1
ATOM 1731 C C . LEU A 1 217 ? -1.630 -18.864 18.639 1.00 94.06 217 LEU A C 1
ATOM 1733 O O . LEU A 1 217 ? -0.825 -18.871 17.708 1.00 94.06 217 LEU A O 1
ATOM 1737 N N . ASP A 1 218 ? -2.200 -19.987 19.078 1.00 93.75 218 ASP A N 1
ATOM 1738 C CA . ASP A 1 218 ? -1.883 -21.310 18.522 1.00 93.75 218 ASP A CA 1
ATOM 1739 C C . ASP A 1 218 ? -2.347 -21.457 17.062 1.00 93.75 218 ASP A C 1
ATOM 1741 O O . ASP A 1 218 ? -1.654 -22.047 16.223 1.00 93.75 218 ASP A O 1
ATOM 1745 N N . ALA A 1 219 ? -3.510 -20.894 16.721 1.00 93.75 219 ALA A N 1
ATOM 1746 C CA . ALA A 1 219 ? -4.025 -20.885 15.353 1.00 93.75 219 ALA A CA 1
ATOM 1747 C C . ALA A 1 219 ? -3.161 -20.000 14.439 1.00 93.75 219 ALA A C 1
ATOM 1749 O O . ALA A 1 219 ? -2.868 -20.384 13.306 1.00 93.75 219 ALA A O 1
ATOM 1750 N N . LEU A 1 220 ? -2.696 -18.857 14.950 1.00 93.00 220 LEU A N 1
ATOM 1751 C CA . LEU A 1 220 ? -1.781 -17.950 14.257 1.00 93.00 220 LEU A CA 1
ATOM 1752 C C . LEU A 1 220 ? -0.426 -18.618 13.984 1.00 93.00 220 LEU A C 1
ATOM 1754 O O . LEU A 1 220 ? 0.053 -18.588 12.852 1.00 93.00 220 LEU A O 1
ATOM 1758 N N . LEU A 1 221 ? 0.169 -19.265 14.992 1.00 89.50 221 LEU A N 1
ATOM 1759 C CA . LEU A 1 221 ? 1.456 -19.962 14.868 1.00 89.50 221 LEU A CA 1
ATOM 1760 C C . LEU A 1 221 ? 1.390 -21.179 13.936 1.00 89.50 221 LEU A C 1
ATOM 1762 O O . LEU A 1 221 ? 2.362 -21.483 13.248 1.00 89.50 221 LEU A O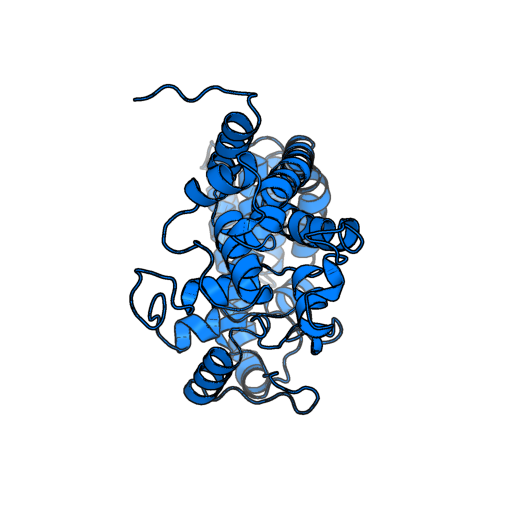 1
ATOM 1766 N N . SER A 1 222 ? 0.247 -21.866 13.893 1.00 88.00 222 SER A N 1
ATOM 1767 C CA . SER A 1 222 ? 0.028 -23.008 12.996 1.00 88.00 222 SER A CA 1
ATOM 1768 C C . SER A 1 222 ? -0.459 -22.623 11.594 1.00 88.00 222 SER A C 1
ATOM 1770 O O . SER A 1 222 ? -0.669 -23.514 10.772 1.00 88.00 222 SER A O 1
ATOM 1772 N N . GLY A 1 223 ? -0.633 -21.326 11.306 1.00 84.62 223 GLY A N 1
ATOM 1773 C CA . GLY A 1 223 ? -1.093 -20.830 10.005 1.00 84.62 223 GLY A CA 1
ATOM 1774 C C . GLY A 1 223 ? -2.570 -21.105 9.700 1.00 84.62 223 GLY A C 1
ATOM 1775 O O . GLY A 1 223 ? -2.978 -20.995 8.551 1.00 84.62 223 GLY A O 1
ATOM 1776 N N . LYS A 1 224 ? -3.374 -21.468 10.707 1.00 88.06 224 LYS A N 1
ATOM 1777 C CA . LYS A 1 224 ? -4.797 -21.835 10.564 1.00 88.06 224 LYS A CA 1
ATOM 1778 C C . LYS A 1 224 ? -5.767 -20.673 10.778 1.00 88.06 224 LYS A C 1
ATOM 1780 O O . LYS A 1 224 ? -6.967 -20.841 10.591 1.00 88.06 224 LYS A O 1
ATOM 1785 N N . PHE A 1 225 ? -5.272 -19.520 11.219 1.00 90.88 225 PHE A N 1
ATOM 1786 C CA . PHE A 1 225 ? -6.091 -18.328 11.408 1.00 90.88 225 PHE A CA 1
ATOM 1787 C C . PHE A 1 225 ? -6.206 -17.552 10.085 1.00 90.88 225 PHE A C 1
ATOM 1789 O O . PHE A 1 225 ? -5.247 -16.923 9.646 1.00 90.88 225 PHE A O 1
ATOM 1796 N N . GLU A 1 226 ? -7.369 -17.619 9.432 1.00 84.12 226 GLU A N 1
ATOM 1797 C CA . GLU A 1 226 ? -7.580 -17.078 8.075 1.00 84.12 226 GLU A CA 1
ATOM 1798 C C . GLU A 1 226 ? -8.197 -15.656 8.050 1.00 84.12 226 GLU A C 1
ATOM 1800 O O . GLU A 1 226 ? -8.240 -14.999 7.003 1.00 84.12 226 GLU A O 1
ATOM 1805 N N . CYS A 1 227 ? -8.625 -15.135 9.205 1.00 88.69 227 CYS A N 1
ATOM 1806 C CA . CYS A 1 227 ? -9.250 -13.813 9.358 1.00 88.69 227 CYS A CA 1
ATOM 1807 C C . CYS A 1 227 ? -8.233 -12.713 9.738 1.00 88.69 227 CYS A C 1
ATOM 1809 O O . CYS A 1 227 ? -7.078 -13.002 10.058 1.00 88.69 227 CYS A O 1
ATOM 1811 N N . ALA A 1 228 ? -8.630 -11.433 9.708 1.00 92.69 228 ALA A N 1
ATOM 1812 C CA . ALA A 1 228 ? -7.922 -10.391 10.465 1.00 92.69 228 ALA A CA 1
ATOM 1813 C C . ALA A 1 228 ? -8.449 -10.327 11.899 1.00 92.69 228 ALA A C 1
ATOM 1815 O O . ALA A 1 228 ? -9.604 -10.650 12.166 1.00 92.69 228 ALA A O 1
ATOM 1816 N N . LEU A 1 229 ? -7.622 -9.816 12.816 1.00 96.31 229 LEU A N 1
ATOM 1817 C CA . LEU A 1 229 ? -8.057 -9.546 14.191 1.00 96.31 229 LEU A CA 1
ATOM 1818 C C . LEU A 1 229 ? -9.252 -8.582 14.206 1.00 96.31 229 LEU A C 1
ATOM 1820 O O . LEU A 1 229 ? -10.215 -8.788 14.936 1.00 96.31 229 LEU A O 1
ATOM 1824 N N . MET A 1 230 ? -9.217 -7.559 13.349 1.00 95.31 230 MET A N 1
ATOM 1825 C CA . MET A 1 230 ? -10.284 -6.566 13.246 1.00 95.31 230 MET A CA 1
ATOM 1826 C C . MET A 1 230 ? -11.576 -7.094 12.612 1.00 95.31 230 MET A C 1
ATOM 1828 O O . MET A 1 230 ? -12.617 -6.469 12.818 1.00 95.31 230 MET A O 1
ATOM 1832 N N . ASP A 1 231 ? -11.546 -8.226 11.901 1.00 93.94 231 ASP A N 1
ATOM 1833 C CA . ASP A 1 231 ? -12.769 -8.883 11.420 1.00 93.94 231 ASP A CA 1
ATOM 1834 C C . ASP A 1 231 ? -13.519 -9.511 12.600 1.00 93.94 231 ASP A C 1
ATOM 1836 O O . ASP A 1 231 ? -14.706 -9.250 12.787 1.00 93.94 231 ASP A O 1
ATOM 1840 N N . GLU A 1 232 ? -12.809 -10.243 13.466 1.00 94.06 232 GLU A N 1
ATOM 1841 C CA . GLU A 1 232 ? -13.371 -10.821 14.697 1.00 94.06 232 GLU A CA 1
ATOM 1842 C C . GLU A 1 232 ? -13.935 -9.742 15.630 1.00 94.06 232 GLU A C 1
ATOM 1844 O O . GLU A 1 232 ? -15.030 -9.884 16.184 1.00 94.06 232 GLU A O 1
ATOM 1849 N N . VAL A 1 233 ? -13.229 -8.614 15.760 1.00 95.06 233 VAL A N 1
ATOM 1850 C CA . VAL A 1 233 ? -13.725 -7.454 16.514 1.00 95.06 233 VAL A CA 1
ATOM 1851 C C . VAL A 1 233 ? -14.966 -6.859 15.834 1.00 95.06 233 VAL A C 1
ATOM 1853 O O . VAL A 1 233 ? -15.968 -6.597 16.500 1.00 95.06 233 VAL A O 1
ATOM 1856 N N . ALA A 1 234 ? -14.960 -6.671 14.511 1.00 94.25 234 ALA A N 1
ATOM 1857 C CA . ALA A 1 234 ? -16.100 -6.109 13.783 1.00 94.25 234 ALA A CA 1
ATOM 1858 C C . ALA A 1 234 ? -17.359 -6.983 13.862 1.00 94.25 234 ALA A C 1
ATOM 1860 O O . ALA A 1 234 ? -18.460 -6.443 13.992 1.00 94.25 234 ALA A O 1
ATOM 1861 N N . HIS A 1 235 ? -17.216 -8.311 13.876 1.00 92.44 235 HIS A N 1
ATOM 1862 C CA . HIS A 1 235 ? -18.335 -9.236 14.068 1.00 92.44 235 HIS A CA 1
ATOM 1863 C C . HIS A 1 235 ? -19.066 -9.017 15.400 1.00 92.44 235 HIS A C 1
ATOM 1865 O O . HIS A 1 235 ? -20.288 -9.160 15.469 1.00 92.44 235 HIS A O 1
ATOM 1871 N N . GLN A 1 236 ? -18.342 -8.629 16.452 1.00 91.44 236 GLN A N 1
ATOM 1872 C CA . GLN A 1 236 ? -18.917 -8.345 17.771 1.00 91.44 236 GLN A CA 1
ATOM 1873 C C . GLN A 1 236 ? -19.411 -6.897 17.909 1.00 91.44 236 GLN A C 1
ATOM 1875 O O . GLN A 1 236 ? -20.245 -6.605 18.771 1.00 91.44 236 GLN A O 1
ATOM 1880 N N . HIS A 1 237 ? -18.932 -5.995 17.046 1.00 93.81 237 HIS A N 1
ATOM 1881 C CA . HIS A 1 237 ? -19.181 -4.556 17.108 1.00 93.81 237 HIS A CA 1
ATOM 1882 C C . HIS A 1 237 ? -19.665 -4.004 15.751 1.00 93.81 237 HIS A C 1
ATOM 1884 O O . HIS A 1 237 ? -18.901 -3.329 15.056 1.00 93.81 237 HIS A O 1
ATOM 1890 N N . PRO A 1 238 ? -20.956 -4.195 15.390 1.00 93.06 238 PRO A N 1
ATOM 1891 C CA . PRO A 1 238 ? -21.498 -3.823 14.074 1.00 93.06 238 PRO A CA 1
ATOM 1892 C C . PRO A 1 238 ? -21.334 -2.346 13.686 1.00 93.06 238 PRO A C 1
ATOM 1894 O O . PRO A 1 238 ? -21.300 -2.017 12.505 1.00 93.06 238 PRO A O 1
ATOM 1897 N N . VAL A 1 239 ? -21.177 -1.455 14.673 1.00 95.25 239 VAL A N 1
ATOM 1898 C CA . VAL A 1 239 ? -20.933 -0.019 14.452 1.00 95.25 239 VAL A CA 1
ATOM 1899 C C . VAL A 1 239 ? -19.660 0.223 13.631 1.00 95.25 239 VAL A C 1
ATOM 1901 O O . VAL A 1 239 ? -19.585 1.212 12.911 1.00 95.25 239 VAL A O 1
ATOM 1904 N N . LEU A 1 240 ? -18.672 -0.679 13.685 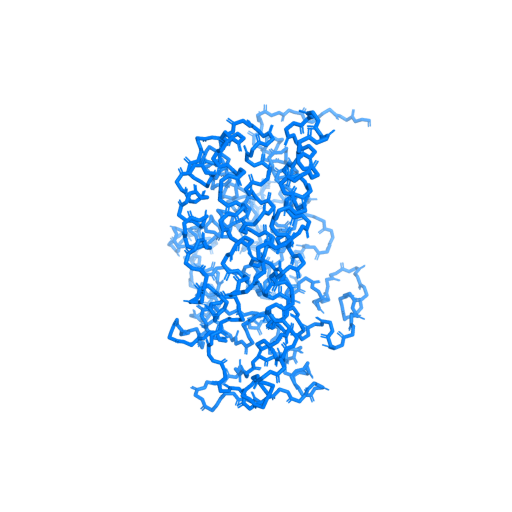1.00 95.56 240 LEU A N 1
ATOM 1905 C CA . LEU A 1 240 ? -17.482 -0.589 12.834 1.00 95.56 240 LEU A CA 1
ATOM 1906 C C . LEU A 1 240 ? -17.826 -0.698 11.343 1.00 95.56 240 LEU A C 1
ATOM 1908 O O . LEU A 1 240 ? -17.245 0.030 10.546 1.00 95.56 240 LEU A O 1
ATOM 1912 N N . GLY A 1 241 ? -18.798 -1.540 10.978 1.00 94.81 241 GLY A N 1
ATOM 1913 C CA . GLY A 1 241 ? -19.278 -1.645 9.598 1.00 94.81 241 GLY A CA 1
ATOM 1914 C C . GLY A 1 241 ? -20.041 -0.399 9.141 1.00 94.81 241 GLY A C 1
ATOM 1915 O O . GLY A 1 241 ? -19.947 -0.012 7.982 1.00 94.81 241 GLY A O 1
ATOM 1916 N N . GLU A 1 242 ? -20.747 0.276 10.053 1.00 95.62 242 GLU A N 1
ATOM 1917 C CA . GLU A 1 242 ? -21.390 1.565 9.756 1.00 95.62 242 GLU A CA 1
ATOM 1918 C C . GLU A 1 242 ? -20.360 2.674 9.513 1.00 95.62 242 GLU A C 1
ATOM 1920 O O . GLU A 1 242 ? -20.523 3.468 8.590 1.00 95.62 242 GLU A O 1
ATOM 1925 N N . ILE A 1 243 ? -19.293 2.717 10.320 1.00 96.25 243 ILE A N 1
ATOM 1926 C CA . ILE A 1 243 ? -18.183 3.658 10.125 1.00 96.25 243 ILE A CA 1
ATOM 1927 C C . ILE A 1 243 ? -17.508 3.400 8.776 1.00 96.25 243 ILE A C 1
ATOM 1929 O O . ILE A 1 243 ? -17.286 4.340 8.024 1.00 96.25 243 ILE A O 1
ATOM 1933 N N . GLU A 1 244 ? -17.230 2.139 8.444 1.00 94.56 244 GLU A N 1
ATOM 1934 C CA . GLU A 1 244 ? -16.624 1.771 7.162 1.00 94.56 244 GLU A CA 1
ATOM 1935 C C . GLU A 1 244 ? -17.505 2.171 5.969 1.00 94.56 244 GLU A C 1
ATOM 1937 O O . GLU A 1 244 ? -17.012 2.784 5.022 1.00 94.56 244 GLU A O 1
ATOM 1942 N N . ALA A 1 245 ? -18.815 1.911 6.037 1.00 95.06 245 ALA A N 1
ATOM 1943 C CA . ALA A 1 245 ? -19.758 2.318 4.998 1.00 95.06 245 ALA A CA 1
ATOM 1944 C C . ALA A 1 245 ? -19.797 3.846 4.820 1.00 95.06 245 ALA A C 1
ATOM 1946 O O . ALA A 1 245 ? -19.742 4.333 3.690 1.00 95.06 245 ALA A O 1
ATOM 1947 N N . LEU A 1 246 ? -19.826 4.598 5.926 1.00 95.19 246 LEU A N 1
ATOM 1948 C CA . LEU A 1 246 ? -19.775 6.059 5.897 1.00 95.19 246 LEU A CA 1
ATOM 1949 C C . LEU A 1 246 ? -18.465 6.568 5.280 1.00 95.19 246 LEU A C 1
ATOM 1951 O O . LEU A 1 246 ? -18.490 7.502 4.478 1.00 95.19 246 LEU A O 1
ATOM 1955 N N . SER A 1 247 ? -17.329 5.970 5.650 1.00 93.62 247 SER A N 1
ATOM 1956 C CA . SER A 1 247 ? -16.018 6.350 5.121 1.00 93.62 247 SER A CA 1
ATOM 1957 C C . SER A 1 247 ? -15.950 6.159 3.609 1.00 93.62 247 SER A C 1
ATOM 1959 O O . SER A 1 247 ? -15.506 7.058 2.897 1.00 93.62 247 SER A O 1
ATOM 1961 N N . VAL A 1 248 ? -16.460 5.037 3.095 1.00 92.19 248 VAL A N 1
ATOM 1962 C CA . VAL A 1 248 ? -16.553 4.808 1.647 1.00 92.19 248 VAL A CA 1
ATOM 1963 C C . VAL A 1 248 ? -17.431 5.866 0.984 1.00 92.19 248 VAL A C 1
ATOM 1965 O O . VAL A 1 248 ? -16.986 6.523 0.046 1.00 92.19 248 VAL A O 1
ATOM 1968 N N . GLU A 1 249 ? -18.642 6.074 1.497 1.00 93.44 249 GLU A N 1
ATOM 1969 C CA . GLU A 1 249 ? -19.623 6.978 0.891 1.00 93.44 249 GLU A CA 1
ATOM 1970 C C . GLU A 1 249 ? -19.163 8.442 0.879 1.00 93.44 249 GLU A C 1
ATOM 1972 O O . GLU A 1 249 ? -19.295 9.122 -0.138 1.00 93.44 249 GLU A O 1
ATOM 1977 N N . LYS A 1 250 ? -18.635 8.944 2.002 1.00 91.94 250 LYS A N 1
ATOM 1978 C CA . LYS A 1 250 ? -18.384 10.381 2.189 1.00 91.94 250 LYS A CA 1
ATOM 1979 C C . LYS A 1 250 ? -16.921 10.787 2.064 1.00 91.94 250 LYS A C 1
ATOM 1981 O O . LYS A 1 250 ? -16.662 11.936 1.721 1.00 91.94 250 LYS A O 1
ATOM 1986 N N . ILE A 1 251 ? -15.975 9.898 2.367 1.00 91.25 251 ILE A N 1
ATOM 1987 C CA . ILE A 1 251 ? -14.544 10.235 2.430 1.00 91.25 251 ILE A CA 1
ATOM 1988 C C . ILE A 1 251 ? -13.850 9.790 1.145 1.00 91.25 251 ILE A C 1
ATOM 1990 O O . ILE A 1 251 ? -13.300 10.621 0.425 1.00 91.25 251 ILE A O 1
ATOM 1994 N N . TYR A 1 252 ? -13.907 8.498 0.822 1.00 87.06 252 TYR A N 1
ATOM 1995 C CA . TYR A 1 252 ? -13.174 7.945 -0.322 1.00 87.06 252 TYR A CA 1
ATOM 1996 C C . TYR A 1 252 ? -13.830 8.288 -1.666 1.00 87.06 252 TYR A C 1
ATOM 1998 O O . TYR A 1 252 ? -13.130 8.467 -2.658 1.00 87.06 252 TYR A O 1
ATOM 2006 N N . CYS A 1 253 ? -15.153 8.471 -1.696 1.00 86.31 253 CYS A N 1
ATOM 2007 C CA . CYS A 1 253 ? -15.880 8.955 -2.873 1.00 86.31 253 CYS A CA 1
ATOM 2008 C C . CYS A 1 253 ? -15.998 10.489 -2.954 1.00 86.31 253 CYS A C 1
ATOM 2010 O O . CYS A 1 253 ? -16.741 10.998 -3.790 1.00 86.31 253 CYS A O 1
ATOM 2012 N N . HIS A 1 254 ? -15.285 11.244 -2.111 1.00 88.81 254 HIS A N 1
ATOM 2013 C CA . HIS A 1 254 ? -15.300 12.704 -2.171 1.00 88.81 254 HIS A CA 1
ATOM 2014 C C . HIS A 1 254 ? -14.647 13.216 -3.471 1.00 88.81 254 HIS A C 1
ATOM 2016 O O . HIS A 1 254 ? -13.554 12.775 -3.829 1.00 88.81 254 HIS A O 1
ATOM 2022 N N . ASP A 1 255 ? -15.251 14.208 -4.138 1.00 86.38 255 ASP A N 1
ATOM 2023 C CA . ASP A 1 255 ? -14.820 14.716 -5.457 1.00 86.38 255 ASP A CA 1
ATOM 2024 C C . ASP A 1 255 ? -13.318 15.038 -5.541 1.00 86.38 255 ASP A C 1
ATOM 2026 O O . ASP A 1 255 ? -12.642 14.710 -6.517 1.00 86.38 255 ASP A O 1
ATOM 2030 N N . THR A 1 256 ? -12.764 15.666 -4.500 1.00 85.25 256 THR A N 1
ATOM 2031 C CA . THR A 1 256 ? -11.327 15.979 -4.426 1.00 85.25 256 THR A CA 1
ATOM 2032 C C . THR A 1 256 ? -10.449 14.728 -4.489 1.00 85.25 256 THR A C 1
ATOM 2034 O O . THR A 1 256 ? -9.413 14.758 -5.149 1.00 85.25 256 THR A O 1
ATOM 2037 N N . VAL A 1 257 ? -10.849 13.638 -3.827 1.00 85.44 257 VAL A N 1
ATOM 2038 C CA . VAL A 1 257 ? -10.103 12.370 -3.832 1.00 85.44 257 VAL A CA 1
ATOM 2039 C C . VAL A 1 257 ? -10.124 11.783 -5.239 1.00 85.44 257 VAL A C 1
ATOM 2041 O O . VAL A 1 257 ? -9.064 11.531 -5.804 1.00 85.44 257 VAL A O 1
ATOM 2044 N N . VAL A 1 258 ? -11.302 11.708 -5.864 1.00 87.19 258 VAL A N 1
ATOM 2045 C CA . VAL A 1 258 ? -11.463 11.196 -7.235 1.00 87.19 258 VAL A CA 1
ATOM 2046 C C . VAL A 1 258 ? -10.636 12.000 -8.246 1.00 87.19 258 VAL A C 1
ATOM 2048 O O . VAL A 1 258 ? -9.973 11.430 -9.113 1.00 87.19 258 VAL A O 1
ATOM 2051 N N . HIS A 1 259 ? -10.608 13.332 -8.136 1.00 88.50 259 HIS A N 1
ATOM 2052 C CA . HIS A 1 259 ? -9.770 14.166 -9.004 1.00 88.50 259 HIS A CA 1
ATOM 2053 C C . HIS A 1 259 ? -8.269 13.888 -8.832 1.00 88.50 259 HIS A C 1
ATOM 2055 O O . HIS A 1 259 ? -7.540 13.860 -9.827 1.00 88.50 259 HIS A O 1
ATOM 2061 N N . ILE A 1 260 ? -7.800 13.671 -7.597 1.00 88.00 260 ILE A N 1
ATOM 2062 C CA . ILE A 1 260 ? -6.399 13.316 -7.317 1.00 88.00 260 ILE A CA 1
ATOM 2063 C C . ILE A 1 260 ? -6.064 11.950 -7.925 1.00 88.00 260 ILE A C 1
ATOM 2065 O O . ILE A 1 260 ? -5.007 11.793 -8.538 1.00 88.00 260 ILE A O 1
ATOM 2069 N N . GLU A 1 261 ? -6.968 10.982 -7.805 1.00 89.00 261 GLU A N 1
ATOM 2070 C CA . GLU A 1 261 ? -6.809 9.646 -8.378 1.00 89.00 261 GLU A CA 1
ATOM 2071 C C . GLU A 1 261 ? -6.711 9.683 -9.908 1.00 89.00 261 GLU A C 1
ATOM 2073 O O . GLU A 1 261 ? -5.760 9.144 -10.483 1.00 89.00 261 GLU A O 1
ATOM 2078 N N . LEU A 1 262 ? -7.624 10.399 -10.574 1.00 89.75 262 LEU A N 1
ATOM 2079 C CA . LEU A 1 262 ? -7.610 10.584 -12.030 1.00 89.75 262 LEU A CA 1
ATOM 2080 C C . LEU A 1 262 ? -6.333 11.281 -12.518 1.00 89.75 262 LEU A C 1
ATOM 2082 O O . LEU A 1 262 ? -5.736 10.866 -13.518 1.00 89.75 262 LEU A O 1
ATOM 2086 N N . ALA A 1 263 ? -5.886 12.322 -11.809 1.00 91.12 263 ALA A N 1
ATOM 2087 C CA . ALA A 1 263 ? -4.616 12.978 -12.104 1.00 91.12 263 ALA A CA 1
ATOM 2088 C C . ALA A 1 263 ? -3.443 11.997 -11.962 1.00 91.12 263 ALA A C 1
ATOM 2090 O O . ALA A 1 263 ? -2.559 11.966 -12.821 1.00 91.12 263 ALA A O 1
ATOM 2091 N N . GLY A 1 264 ? -3.475 11.149 -10.931 1.00 93.19 264 GLY A N 1
ATOM 2092 C CA . GLY A 1 264 ? -2.490 10.100 -10.700 1.00 93.19 264 GLY A CA 1
ATOM 2093 C C . GLY A 1 264 ? -2.363 9.126 -11.864 1.00 93.19 264 GLY A C 1
ATOM 2094 O O . GLY A 1 264 ? -1.249 8.891 -12.336 1.00 93.19 264 GLY A O 1
ATOM 2095 N N . TYR A 1 265 ? -3.487 8.637 -12.395 1.00 92.75 265 TYR A N 1
ATOM 2096 C CA . TYR A 1 265 ? -3.495 7.783 -13.588 1.00 92.75 265 TYR A CA 1
ATOM 2097 C C . TYR A 1 265 ? -2.766 8.422 -14.767 1.00 92.75 265 TYR A C 1
ATOM 2099 O O . TYR A 1 265 ? -1.920 7.790 -15.406 1.00 92.75 265 TYR A O 1
ATOM 2107 N N . HIS A 1 266 ? -3.065 9.691 -15.041 1.00 93.12 266 HIS A N 1
ATOM 2108 C CA . HIS A 1 266 ? -2.463 10.397 -16.161 1.00 93.12 266 HIS A CA 1
ATOM 2109 C C . HIS A 1 266 ? -0.964 10.648 -15.954 1.00 93.12 266 HIS A C 1
ATOM 2111 O O . HIS A 1 266 ? -0.158 10.352 -16.841 1.00 93.12 266 HIS A O 1
ATOM 2117 N N . VAL A 1 267 ? -0.587 11.169 -14.782 1.00 96.19 267 VAL A N 1
ATOM 2118 C CA . VAL A 1 267 ? 0.803 11.497 -14.441 1.00 96.19 267 VAL A CA 1
ATOM 2119 C C . VAL A 1 267 ? 1.666 10.242 -14.502 1.00 96.19 267 VAL A C 1
ATOM 2121 O O . VAL A 1 267 ? 2.649 10.216 -15.240 1.00 96.19 267 VAL A O 1
ATOM 2124 N N . ILE A 1 268 ? 1.277 9.178 -13.797 1.00 97.44 268 ILE A N 1
ATOM 2125 C CA . ILE A 1 268 ? 2.061 7.940 -13.726 1.00 97.44 268 ILE A CA 1
ATOM 2126 C C . ILE A 1 268 ? 2.198 7.291 -15.104 1.00 97.44 268 ILE A C 1
ATOM 2128 O O . ILE A 1 268 ? 3.314 6.957 -15.505 1.00 97.44 268 ILE A O 1
ATOM 2132 N N . SER A 1 269 ? 1.111 7.196 -15.878 1.00 96.25 269 SER A N 1
ATOM 2133 C CA . SER A 1 269 ? 1.170 6.654 -17.241 1.00 96.25 269 SER A CA 1
ATOM 2134 C C . SER A 1 269 ? 2.143 7.434 -18.130 1.00 96.25 269 SER A C 1
ATOM 2136 O O . SER A 1 269 ? 2.881 6.832 -18.907 1.00 96.25 269 SER A O 1
ATOM 2138 N N . LYS A 1 270 ? 2.176 8.768 -18.023 1.00 96.44 270 LYS A N 1
ATOM 2139 C CA . LYS A 1 270 ? 3.070 9.605 -18.837 1.00 96.44 270 LYS A CA 1
ATOM 2140 C C . LYS A 1 270 ? 4.527 9.509 -18.400 1.00 96.44 270 LYS A C 1
ATOM 2142 O O . LYS A 1 270 ? 5.420 9.532 -19.243 1.00 96.44 270 LYS A O 1
ATOM 2147 N N . LEU A 1 271 ? 4.789 9.355 -17.104 1.00 97.56 271 LEU A N 1
ATOM 2148 C CA . LEU A 1 271 ? 6.140 9.069 -16.623 1.00 97.56 271 LEU A CA 1
ATOM 2149 C C . LEU A 1 271 ? 6.631 7.708 -17.137 1.00 97.56 271 LEU A C 1
ATOM 2151 O O . LEU A 1 271 ? 7.771 7.601 -17.589 1.00 97.56 271 LEU A O 1
ATOM 2155 N N . LEU A 1 272 ? 5.771 6.688 -17.154 1.00 97.75 272 LEU A N 1
ATOM 2156 C CA . LEU A 1 272 ? 6.106 5.378 -17.719 1.00 97.75 272 LEU A CA 1
ATOM 2157 C C . LEU A 1 272 ? 6.383 5.455 -19.228 1.00 97.75 272 LEU A C 1
ATOM 2159 O O . LEU A 1 272 ? 7.415 4.944 -19.666 1.00 97.75 272 LEU A O 1
ATOM 2163 N N . ASP A 1 273 ? 5.554 6.177 -19.994 1.00 96.12 273 ASP A N 1
ATOM 2164 C CA . ASP A 1 273 ? 5.778 6.470 -21.424 1.00 96.12 273 ASP A CA 1
ATOM 2165 C C . ASP A 1 273 ? 7.165 7.073 -21.696 1.00 96.12 273 ASP A C 1
ATOM 2167 O O . ASP A 1 273 ? 7.783 6.808 -22.730 1.00 96.12 273 ASP A O 1
ATOM 2171 N N . LEU A 1 274 ? 7.662 7.901 -20.774 1.00 96.62 274 LEU A N 1
ATOM 2172 C CA . LEU A 1 274 ? 8.953 8.564 -20.909 1.00 96.62 274 LEU A CA 1
ATOM 2173 C C . LEU A 1 274 ? 10.130 7.605 -20.670 1.00 96.62 274 LEU A C 1
ATOM 2175 O O . LEU A 1 274 ? 11.131 7.662 -21.392 1.00 96.62 274 LEU A O 1
ATOM 2179 N N . PHE A 1 275 ? 10.035 6.745 -19.653 1.00 97.44 275 PHE A N 1
ATOM 2180 C CA . PHE A 1 275 ? 11.168 5.946 -19.178 1.00 97.44 275 PHE A CA 1
ATOM 2181 C C . PHE A 1 275 ? 11.192 4.510 -19.709 1.00 97.44 275 PHE A C 1
ATOM 2183 O O . PHE A 1 275 ? 12.267 4.034 -20.082 1.00 97.44 275 PHE A O 1
ATOM 2190 N N . VAL A 1 276 ? 10.051 3.817 -19.785 1.00 96.81 276 VAL A N 1
ATOM 2191 C CA . VAL A 1 276 ? 10.001 2.389 -20.154 1.00 96.81 276 VAL A CA 1
ATOM 2192 C C . VAL A 1 276 ? 10.554 2.149 -21.568 1.00 96.81 276 VAL A C 1
ATOM 2194 O O . VAL A 1 276 ? 11.479 1.343 -21.716 1.00 96.81 276 VAL A O 1
ATOM 2197 N N . PRO A 1 277 ? 10.134 2.889 -22.615 1.00 95.50 277 PRO A N 1
ATOM 2198 C CA . PRO A 1 277 ? 10.738 2.739 -23.937 1.00 95.50 277 PRO A CA 1
ATOM 2199 C C . PRO A 1 277 ? 12.227 3.091 -23.954 1.00 95.50 277 PRO A C 1
ATOM 2201 O O . PRO A 1 277 ? 13.001 2.477 -24.689 1.00 95.50 277 PRO A O 1
ATOM 2204 N N . ALA A 1 278 ? 12.655 4.066 -23.147 1.00 95.50 278 ALA A N 1
ATOM 2205 C CA . ALA A 1 278 ? 14.046 4.495 -23.096 1.00 95.50 278 ALA A CA 1
ATOM 2206 C C . ALA A 1 278 ? 14.975 3.409 -22.525 1.00 95.50 278 ALA A C 1
ATOM 2208 O O . ALA A 1 278 ? 16.081 3.225 -23.046 1.00 95.50 278 ALA A O 1
ATOM 2209 N N . VAL A 1 279 ? 14.533 2.672 -21.497 1.00 95.19 279 VAL A N 1
ATOM 2210 C CA . VAL A 1 279 ? 15.325 1.577 -20.910 1.00 95.19 279 VAL A CA 1
ATOM 2211 C C . VAL A 1 279 ? 15.328 0.324 -21.782 1.00 95.19 279 VAL A C 1
ATOM 2213 O O . VAL A 1 279 ? 16.375 -0.309 -21.905 1.00 95.19 279 VAL A O 1
ATOM 2216 N N . LEU A 1 280 ? 14.212 0.030 -22.455 1.00 94.50 280 LEU A N 1
ATOM 2217 C CA . LEU A 1 280 ? 14.067 -1.121 -23.355 1.00 94.50 280 LEU A CA 1
ATOM 2218 C C . LEU A 1 280 ? 14.725 -0.917 -24.730 1.00 94.50 280 LEU A C 1
ATOM 2220 O O . LEU A 1 280 ? 14.997 -1.880 -25.446 1.00 94.50 280 LEU A O 1
ATOM 2224 N N . THR A 1 281 ? 15.010 0.328 -25.118 1.00 93.31 281 THR A N 1
ATOM 2225 C CA . THR A 1 281 ? 15.701 0.616 -26.379 1.00 93.31 281 THR A CA 1
ATOM 2226 C C . THR A 1 281 ? 17.218 0.453 -26.199 1.00 93.31 281 THR A C 1
ATOM 2228 O O . THR A 1 281 ? 17.803 1.101 -25.318 1.00 93.31 281 THR A O 1
ATOM 2231 N N . PRO A 1 282 ? 17.906 -0.352 -27.036 1.00 89.75 282 PRO A N 1
ATOM 2232 C CA . PRO A 1 282 ? 19.357 -0.521 -26.968 1.00 89.75 282 PRO A CA 1
ATOM 2233 C C . PRO A 1 282 ? 20.107 0.809 -27.094 1.00 89.75 282 PRO A C 1
ATOM 2235 O O . PRO A 1 282 ? 19.725 1.664 -27.889 1.00 89.75 282 PRO A O 1
ATOM 2238 N N . LYS A 1 283 ? 21.217 0.975 -26.359 1.00 87.50 283 LYS A N 1
ATOM 2239 C CA . LYS A 1 283 ? 21.951 2.254 -26.234 1.00 87.50 283 LYS A CA 1
ATOM 2240 C C . LYS A 1 283 ? 22.248 2.955 -27.570 1.00 87.50 283 LYS A C 1
ATOM 2242 O O . LYS A 1 283 ? 22.137 4.175 -27.625 1.00 87.50 283 LYS A O 1
ATOM 2247 N N . GLY A 1 284 ? 22.612 2.206 -28.615 1.00 87.50 284 GLY A N 1
ATOM 2248 C CA . GLY A 1 284 ? 22.929 2.752 -29.944 1.00 87.50 284 GLY A CA 1
ATOM 2249 C C . GLY A 1 284 ? 21.719 3.253 -30.741 1.00 87.50 284 GLY A C 1
ATOM 2250 O O . GLY A 1 284 ? 21.882 4.103 -31.606 1.00 87.50 284 GLY A O 1
ATOM 2251 N N . ASN A 1 285 ? 20.514 2.787 -30.406 1.00 90.75 285 ASN A N 1
ATOM 2252 C CA . ASN A 1 285 ? 19.281 3.083 -31.142 1.00 90.75 285 ASN A CA 1
ATOM 2253 C C . ASN A 1 285 ? 18.386 4.095 -30.409 1.00 90.75 285 ASN A C 1
ATOM 2255 O O . ASN A 1 285 ? 17.276 4.376 -30.853 1.00 90.75 285 ASN A O 1
ATOM 2259 N N . ARG A 1 286 ? 18.840 4.629 -29.266 1.00 93.00 286 ARG A N 1
ATOM 2260 C CA . ARG A 1 286 ? 18.047 5.556 -28.452 1.00 93.00 286 ARG A CA 1
ATOM 2261 C C . ARG A 1 286 ? 17.918 6.914 -29.125 1.00 93.00 286 ARG A C 1
ATOM 2263 O O . ARG A 1 286 ? 18.929 7.531 -29.468 1.00 93.00 286 ARG A O 1
ATOM 2270 N N . SER A 1 287 ? 16.694 7.429 -29.191 1.00 93.44 287 SER A N 1
ATOM 2271 C CA . SER A 1 287 ? 16.430 8.799 -29.631 1.00 93.44 287 SER A CA 1
ATOM 2272 C C . SER A 1 287 ? 17.064 9.826 -28.682 1.00 93.44 287 SER A C 1
ATOM 2274 O O . SER A 1 287 ? 17.343 9.541 -27.513 1.00 93.44 287 SER A O 1
ATOM 2276 N N . GLY A 1 288 ? 17.257 11.063 -29.152 1.00 94.50 288 GLY A N 1
ATOM 2277 C CA . GLY A 1 288 ? 17.777 12.145 -28.306 1.00 94.50 288 GLY A CA 1
ATOM 2278 C C . GLY A 1 288 ? 16.906 12.419 -27.071 1.00 94.50 288 GLY A C 1
ATOM 2279 O O . GLY A 1 288 ? 17.435 12.741 -26.007 1.00 94.50 288 GLY A O 1
ATOM 2280 N N . GLN A 1 289 ? 15.585 12.233 -27.181 1.00 93.50 289 GLN A N 1
ATOM 2281 C CA . GLN A 1 289 ? 14.657 12.339 -26.052 1.00 93.50 289 GLN A CA 1
ATOM 2282 C C . GLN A 1 289 ? 14.887 11.214 -25.039 1.00 93.50 289 GLN A C 1
ATOM 2284 O O . GLN A 1 289 ? 15.055 11.498 -23.857 1.00 93.50 289 GLN A O 1
ATOM 2289 N N . GLN A 1 290 ? 14.980 9.960 -25.493 1.00 94.50 290 GLN A N 1
ATOM 2290 C CA . GLN A 1 290 ? 15.236 8.808 -24.622 1.00 94.50 290 GLN A CA 1
ATOM 2291 C C . GLN A 1 290 ? 16.576 8.943 -23.888 1.00 94.50 290 GLN A C 1
ATOM 2293 O O . GLN A 1 290 ? 16.672 8.661 -22.698 1.00 94.50 290 GLN A O 1
ATOM 2298 N N . GLN A 1 291 ? 17.617 9.435 -24.565 1.00 94.06 291 GLN A N 1
ATOM 2299 C CA . GLN A 1 291 ? 18.911 9.684 -23.925 1.00 94.06 291 GLN A CA 1
ATOM 2300 C C . GLN A 1 291 ? 18.821 10.748 -22.823 1.00 94.06 291 GLN A C 1
ATOM 2302 O O . GLN A 1 291 ? 19.439 10.582 -21.772 1.00 94.06 291 GLN A O 1
ATOM 2307 N N . LYS A 1 292 ? 18.062 11.829 -23.043 1.00 94.31 292 LYS A N 1
ATOM 2308 C CA . LYS A 1 292 ? 17.824 12.865 -22.027 1.00 94.31 292 LYS A CA 1
ATOM 2309 C C . LYS A 1 292 ? 16.974 12.339 -20.873 1.00 94.31 292 LYS A C 1
ATOM 2311 O O . LYS A 1 292 ? 17.330 12.600 -19.732 1.00 94.31 292 LYS A O 1
ATOM 2316 N N . ALA A 1 293 ? 15.932 11.555 -21.155 1.00 94.44 293 ALA A N 1
ATOM 2317 C CA . ALA A 1 293 ? 15.098 10.921 -20.137 1.00 94.44 293 ALA A CA 1
ATOM 2318 C C . ALA A 1 293 ? 15.951 10.090 -19.170 1.00 94.44 293 ALA A C 1
ATOM 2320 O O . ALA A 1 293 ? 15.929 10.329 -17.969 1.00 94.44 293 ALA A O 1
ATOM 2321 N N . LEU A 1 294 ? 16.811 9.203 -19.682 1.00 94.06 294 LEU A N 1
ATOM 2322 C CA . LEU A 1 294 ? 17.675 8.382 -18.826 1.00 94.06 294 LEU A CA 1
ATOM 2323 C C . LEU A 1 294 ? 18.674 9.193 -17.991 1.00 94.06 294 LEU A C 1
ATOM 2325 O O . LEU A 1 294 ? 19.055 8.742 -16.920 1.00 94.06 294 LEU A O 1
ATOM 2329 N N . ARG A 1 295 ? 19.096 10.384 -18.441 1.00 92.69 295 ARG A N 1
ATOM 2330 C CA . ARG A 1 295 ? 19.963 11.268 -17.638 1.00 92.69 295 ARG A CA 1
ATOM 2331 C C . ARG A 1 295 ? 19.250 11.865 -16.425 1.00 92.69 295 ARG A C 1
ATOM 2333 O O . ARG A 1 295 ? 19.932 12.304 -15.507 1.00 92.69 295 ARG A O 1
ATOM 2340 N N . MET A 1 296 ? 17.919 11.901 -16.435 1.00 92.44 296 MET A N 1
ATOM 2341 C CA . MET A 1 296 ? 17.121 12.378 -15.305 1.00 92.44 296 MET A CA 1
ATOM 2342 C C . MET A 1 296 ? 16.978 11.319 -14.208 1.00 92.44 296 MET A C 1
ATOM 2344 O O . MET A 1 296 ? 16.632 11.670 -13.083 1.00 92.44 296 MET A O 1
ATOM 2348 N N . LEU A 1 297 ? 17.246 10.042 -14.512 1.00 94.06 297 LEU A N 1
ATOM 2349 C CA . LEU A 1 297 ? 17.205 8.980 -13.513 1.00 94.06 297 LEU A CA 1
ATOM 2350 C C . LEU A 1 297 ? 18.378 9.132 -12.531 1.00 94.06 297 LEU A C 1
ATOM 2352 O O . LEU A 1 297 ? 19.533 9.241 -12.959 1.00 94.06 297 LEU A O 1
ATOM 2356 N N . PRO A 1 298 ? 18.118 9.082 -11.214 1.00 93.94 298 PRO A N 1
ATOM 2357 C CA . PRO A 1 298 ? 19.170 8.965 -10.215 1.00 93.94 298 PRO A CA 1
ATOM 2358 C C . PRO A 1 298 ? 20.067 7.748 -10.473 1.00 93.94 298 PRO A C 1
ATOM 2360 O O . PRO A 1 298 ? 19.601 6.715 -10.950 1.00 93.94 298 PRO A O 1
ATOM 2363 N N . LEU A 1 299 ? 21.342 7.842 -10.072 1.00 92.31 299 LEU A N 1
ATOM 2364 C CA . LEU A 1 299 ? 22.360 6.796 -10.272 1.00 92.31 299 LEU A CA 1
ATOM 2365 C C . LEU A 1 299 ? 21.872 5.391 -9.883 1.00 92.31 299 LEU A C 1
ATOM 2367 O O . LEU A 1 299 ? 22.151 4.421 -10.582 1.00 92.31 299 LEU A O 1
ATOM 2371 N N . GLN A 1 300 ? 21.132 5.299 -8.780 1.00 91.62 300 GLN A N 1
ATOM 2372 C CA . GLN A 1 300 ? 20.655 4.041 -8.211 1.00 91.62 300 GLN A CA 1
ATOM 2373 C C . GLN A 1 300 ? 19.591 3.323 -9.061 1.00 91.62 300 GLN A C 1
ATOM 2375 O O . GLN A 1 300 ? 19.399 2.124 -8.880 1.00 91.62 300 GLN A O 1
ATOM 2380 N N . TYR A 1 301 ? 18.953 4.035 -9.997 1.00 94.06 301 TYR A N 1
ATOM 2381 C CA . TYR A 1 301 ? 17.902 3.533 -10.891 1.00 94.06 301 TYR A CA 1
ATOM 2382 C C . TYR A 1 301 ? 18.327 3.511 -12.364 1.00 94.06 301 TYR A C 1
ATOM 2384 O O . TYR A 1 301 ? 17.510 3.266 -13.251 1.00 94.06 301 TYR A O 1
ATOM 2392 N N . LEU A 1 302 ? 19.599 3.802 -12.657 1.00 91.50 302 LEU A N 1
ATOM 2393 C CA . LEU A 1 302 ? 20.089 3.726 -14.025 1.00 91.50 302 LEU A CA 1
ATOM 2394 C C . LEU A 1 302 ? 20.076 2.272 -14.517 1.00 91.50 302 LEU A C 1
ATOM 2396 O O . LEU A 1 302 ? 20.488 1.381 -13.770 1.00 91.50 302 LEU A O 1
ATOM 2400 N N . PRO A 1 303 ? 19.684 2.031 -15.784 1.00 85.38 303 PRO A N 1
ATOM 2401 C CA . PRO A 1 303 ? 19.734 0.703 -16.374 1.00 85.38 303 PRO A CA 1
ATOM 2402 C C . PRO A 1 303 ? 21.123 0.098 -16.229 1.00 85.38 303 PRO A C 1
ATOM 2404 O O . PRO A 1 303 ? 22.133 0.718 -16.586 1.00 85.38 303 PRO A O 1
ATOM 2407 N N . THR A 1 304 ? 21.170 -1.121 -15.718 1.00 77.88 304 THR A N 1
ATOM 2408 C CA . THR A 1 304 ? 22.416 -1.866 -15.567 1.00 77.88 304 THR A CA 1
ATOM 2409 C C . THR A 1 304 ? 22.644 -2.730 -16.813 1.00 77.88 304 THR A C 1
ATOM 2411 O O . THR A 1 304 ? 21.884 -2.679 -17.780 1.00 77.88 304 THR A O 1
ATOM 2414 N N . LYS A 1 305 ? 23.705 -3.547 -16.833 1.00 68.31 305 LYS A N 1
ATOM 2415 C CA . LYS A 1 305 ? 23.872 -4.588 -17.869 1.00 68.31 305 LYS A CA 1
ATOM 2416 C C . LYS A 1 305 ? 22.938 -5.796 -17.654 1.00 68.31 305 LYS A C 1
ATOM 2418 O O . LYS A 1 305 ? 23.148 -6.828 -18.284 1.00 68.31 305 LYS A O 1
ATOM 2423 N N . ALA A 1 306 ? 21.967 -5.691 -16.744 1.00 73.06 306 ALA A N 1
ATOM 2424 C CA . ALA A 1 306 ? 20.962 -6.715 -16.504 1.00 73.06 306 ALA A CA 1
ATOM 2425 C C . ALA A 1 306 ? 19.952 -6.817 -17.663 1.00 73.06 306 ALA A C 1
ATOM 2427 O O . ALA A 1 306 ? 20.034 -6.099 -18.663 1.00 73.06 306 ALA A O 1
ATOM 2428 N N . ASN A 1 307 ? 19.008 -7.747 -17.516 1.00 90.69 307 ASN A N 1
ATOM 2429 C CA . ASN A 1 307 ? 17.941 -7.998 -18.479 1.00 90.69 307 ASN A CA 1
ATOM 2430 C C . ASN A 1 307 ? 16.872 -6.882 -18.479 1.00 90.69 307 ASN A C 1
ATOM 2432 O O . ASN A 1 307 ? 16.842 -6.005 -17.614 1.00 90.69 307 ASN A O 1
ATOM 2436 N N . ASP A 1 308 ? 15.978 -6.932 -19.467 1.00 94.50 308 ASP A N 1
ATOM 2437 C CA . ASP A 1 308 ? 14.895 -5.958 -19.638 1.00 94.50 308 ASP A CA 1
ATOM 2438 C C . ASP A 1 308 ? 13.969 -5.863 -18.420 1.00 94.50 308 ASP A C 1
ATOM 2440 O O . ASP A 1 308 ? 13.531 -4.766 -18.075 1.00 94.50 308 ASP A O 1
ATOM 2444 N N . TYR A 1 309 ? 13.702 -6.987 -17.749 1.00 95.56 309 TYR A N 1
ATOM 2445 C CA . TYR A 1 309 ? 12.858 -7.034 -16.556 1.00 95.56 309 TYR A CA 1
ATOM 2446 C C . TYR A 1 309 ? 13.435 -6.191 -15.416 1.00 95.56 309 TYR A C 1
ATOM 2448 O O . TYR A 1 309 ? 12.744 -5.314 -14.904 1.00 95.56 309 TYR A O 1
ATOM 2456 N N . GLU A 1 310 ? 14.711 -6.380 -15.075 1.00 94.19 310 GLU A N 1
ATOM 2457 C CA . GLU A 1 310 ? 15.373 -5.584 -14.034 1.00 94.19 310 GLU A CA 1
ATOM 2458 C C . GLU A 1 310 ? 15.444 -4.101 -14.408 1.00 94.19 310 GLU A C 1
ATOM 2460 O O . GLU A 1 310 ? 15.208 -3.233 -13.571 1.00 94.19 310 GLU A O 1
ATOM 2465 N N . ASN A 1 311 ? 15.718 -3.786 -15.676 1.00 95.06 311 ASN A N 1
ATOM 2466 C CA . ASN A 1 311 ? 15.782 -2.396 -16.127 1.00 95.06 311 ASN A CA 1
ATOM 2467 C C . ASN A 1 311 ? 14.423 -1.689 -16.029 1.00 95.06 311 ASN A C 1
ATOM 2469 O O . ASN A 1 311 ? 14.369 -0.524 -15.635 1.00 95.06 311 ASN A O 1
ATOM 2473 N N . VAL A 1 312 ? 13.327 -2.379 -16.356 1.00 96.94 312 VAL A N 1
ATOM 2474 C CA . VAL A 1 312 ? 11.974 -1.850 -16.146 1.00 96.94 312 VAL A CA 1
ATOM 2475 C C . VAL A 1 312 ? 11.651 -1.763 -14.658 1.00 96.94 312 VAL A C 1
ATOM 2477 O O . VAL A 1 312 ? 11.109 -0.748 -14.230 1.00 96.94 312 VAL A O 1
ATOM 2480 N N . ARG A 1 313 ? 12.036 -2.751 -13.844 1.00 95.94 313 ARG A N 1
ATOM 2481 C CA . ARG A 1 313 ? 11.841 -2.693 -12.389 1.00 95.94 313 ARG A CA 1
ATOM 2482 C C . ARG A 1 313 ? 12.529 -1.491 -11.757 1.00 95.94 313 ARG A C 1
ATOM 2484 O O . ARG A 1 313 ? 11.868 -0.802 -11.000 1.00 95.94 313 ARG A O 1
ATOM 2491 N N . LEU A 1 314 ? 13.755 -1.146 -12.151 1.00 95.88 314 LEU A N 1
ATOM 2492 C CA . LEU A 1 314 ? 14.433 0.067 -11.666 1.00 95.88 314 LEU A CA 1
ATOM 2493 C C . LEU A 1 314 ? 13.669 1.360 -12.002 1.00 95.88 314 LEU A C 1
ATOM 2495 O O . LEU A 1 314 ? 13.663 2.302 -11.210 1.00 95.88 314 LEU A O 1
ATOM 2499 N N . VAL A 1 315 ? 12.998 1.412 -13.158 1.00 97.06 315 VAL A N 1
ATOM 2500 C CA . VAL A 1 315 ? 12.101 2.528 -13.502 1.00 97.06 315 VAL A CA 1
ATOM 2501 C C . VAL A 1 315 ? 10.886 2.549 -12.577 1.00 97.06 315 VAL A C 1
ATOM 2503 O O . VAL A 1 315 ? 10.509 3.617 -12.097 1.00 97.06 315 VAL A O 1
ATOM 2506 N N . LEU A 1 316 ? 10.289 1.388 -12.301 1.00 97.50 316 LEU A N 1
ATOM 2507 C CA . LEU A 1 316 ? 9.171 1.282 -11.363 1.00 97.50 316 LEU A CA 1
ATOM 2508 C C . LEU A 1 316 ? 9.595 1.637 -9.935 1.00 97.50 316 LEU A C 1
ATOM 2510 O O . LEU A 1 316 ? 8.857 2.349 -9.263 1.00 97.50 316 LEU A O 1
ATOM 2514 N N . ASP A 1 317 ? 10.790 1.238 -9.501 1.00 96.06 317 ASP A N 1
ATOM 2515 C CA . ASP A 1 317 ? 11.382 1.600 -8.210 1.00 96.06 317 ASP A CA 1
ATOM 2516 C C . ASP A 1 317 ? 11.527 3.131 -8.096 1.00 96.06 317 ASP A C 1
ATOM 2518 O O . ASP A 1 317 ? 11.185 3.726 -7.074 1.00 96.06 317 ASP A O 1
ATOM 2522 N N . TYR A 1 318 ? 11.964 3.798 -9.172 1.00 96.44 318 TYR A N 1
ATOM 2523 C CA . TYR A 1 318 ? 12.050 5.259 -9.210 1.00 96.44 318 TYR A CA 1
ATOM 2524 C C . TYR A 1 318 ? 10.677 5.935 -9.151 1.00 96.44 318 TYR A C 1
ATOM 2526 O O . TYR A 1 318 ? 10.487 6.835 -8.336 1.00 96.44 318 TYR A O 1
ATOM 2534 N N . ILE A 1 319 ? 9.731 5.516 -9.999 1.00 97.06 319 ILE A N 1
ATOM 2535 C CA . ILE A 1 319 ? 8.400 6.137 -10.107 1.00 97.06 319 ILE A CA 1
ATOM 2536 C C . ILE A 1 319 ? 7.580 5.905 -8.836 1.00 97.06 319 ILE A C 1
ATOM 2538 O O . ILE A 1 319 ? 6.991 6.844 -8.310 1.00 97.06 319 ILE A O 1
ATOM 2542 N N . SER A 1 320 ? 7.571 4.679 -8.312 1.00 95.56 320 SER A N 1
ATOM 2543 C CA . SER A 1 320 ? 6.868 4.346 -7.066 1.00 95.56 320 SER A CA 1
ATOM 2544 C C . SER A 1 320 ? 7.492 5.009 -5.834 1.00 95.56 320 SER A C 1
ATOM 2546 O O . SER A 1 320 ? 6.792 5.257 -4.857 1.00 95.56 320 SER A O 1
ATOM 2548 N N . GLY A 1 321 ? 8.787 5.340 -5.883 1.00 94.38 321 GLY A N 1
ATOM 2549 C CA . GLY A 1 321 ? 9.479 6.098 -4.842 1.00 94.38 321 GLY A CA 1
ATOM 2550 C C . GLY A 1 321 ? 9.243 7.613 -4.886 1.00 94.38 321 GLY A C 1
ATOM 2551 O O . GLY A 1 321 ? 9.748 8.325 -4.015 1.00 94.38 321 GLY A O 1
ATOM 2552 N N . MET A 1 322 ? 8.522 8.136 -5.885 1.00 95.62 322 MET A N 1
ATOM 2553 C CA . MET A 1 322 ? 8.184 9.558 -5.959 1.00 95.62 322 MET A CA 1
ATOM 2554 C C . MET A 1 322 ? 7.064 9.912 -4.979 1.00 95.62 322 MET A C 1
ATOM 2556 O O . MET A 1 322 ? 6.079 9.191 -4.849 1.00 95.62 322 MET A O 1
ATOM 2560 N N . THR A 1 323 ? 7.164 11.086 -4.355 1.00 95.31 323 THR A N 1
ATOM 2561 C CA . THR A 1 323 ? 5.999 11.701 -3.708 1.00 95.31 323 THR A CA 1
ATOM 2562 C C . THR A 1 323 ? 5.049 12.258 -4.769 1.00 95.31 323 THR A C 1
ATOM 2564 O O . THR A 1 323 ? 5.490 12.646 -5.851 1.00 95.31 323 THR A O 1
ATOM 2567 N N . ASP A 1 324 ? 3.757 12.364 -4.458 1.00 93.12 324 ASP A N 1
ATOM 2568 C CA . ASP A 1 324 ? 2.736 12.874 -5.389 1.00 93.12 324 ASP A CA 1
ATOM 2569 C C . ASP A 1 324 ? 3.082 14.274 -5.918 1.00 93.12 324 ASP A C 1
ATOM 2571 O O . ASP A 1 324 ? 2.952 14.553 -7.113 1.00 93.12 324 ASP A O 1
ATOM 2575 N N . LEU A 1 325 ? 3.610 15.134 -5.040 1.00 93.06 325 LEU A N 1
ATOM 2576 C CA . LEU A 1 325 ? 4.079 16.468 -5.405 1.00 93.06 325 LEU A CA 1
ATOM 2577 C C . LEU A 1 325 ? 5.262 16.401 -6.377 1.00 93.06 325 LEU A C 1
ATOM 2579 O O . LEU A 1 325 ? 5.238 17.070 -7.406 1.00 93.06 325 LEU A O 1
ATOM 2583 N N . TYR A 1 326 ? 6.268 15.574 -6.080 1.00 94.88 326 TYR A N 1
ATOM 2584 C CA . TYR A 1 326 ? 7.442 15.442 -6.939 1.00 94.88 326 TYR A CA 1
ATOM 2585 C C . TYR A 1 326 ? 7.091 14.825 -8.296 1.00 94.88 326 TYR A C 1
ATOM 2587 O O . TYR A 1 326 ? 7.555 15.317 -9.318 1.00 94.88 326 TYR A O 1
ATOM 2595 N N . ALA A 1 327 ? 6.241 13.794 -8.334 1.00 95.94 327 ALA A N 1
ATOM 2596 C CA . ALA A 1 327 ? 5.780 13.183 -9.579 1.00 95.94 327 ALA A CA 1
ATOM 2597 C C . ALA A 1 327 ? 5.038 14.200 -10.461 1.00 95.94 327 ALA A C 1
ATOM 2599 O O . ALA A 1 327 ? 5.287 14.281 -11.665 1.00 95.94 327 ALA A O 1
ATOM 2600 N N . THR A 1 328 ? 4.173 15.015 -9.852 1.00 94.25 328 THR A N 1
ATOM 2601 C CA . THR A 1 328 ? 3.421 16.068 -10.548 1.00 94.25 328 THR A CA 1
ATOM 2602 C C . THR A 1 328 ? 4.342 17.177 -11.055 1.00 94.25 328 THR A C 1
ATOM 2604 O O . THR A 1 328 ? 4.250 17.568 -12.217 1.00 94.25 328 THR A O 1
ATOM 2607 N N . GLU A 1 329 ? 5.267 17.659 -10.222 1.00 94.06 329 GLU A N 1
ATOM 2608 C CA . GLU A 1 329 ? 6.248 18.680 -10.603 1.00 94.06 329 GLU A CA 1
ATOM 2609 C C . GLU A 1 329 ? 7.174 18.174 -11.718 1.00 94.06 329 GLU A C 1
ATOM 2611 O O . GLU A 1 329 ? 7.412 18.869 -12.710 1.00 94.06 329 GLU A O 1
ATOM 2616 N N . PHE A 1 330 ? 7.668 16.939 -11.598 1.00 94.31 330 PHE A N 1
ATOM 2617 C CA . PHE A 1 330 ? 8.495 16.310 -12.620 1.00 94.31 330 PHE A CA 1
ATOM 2618 C C . PHE A 1 330 ? 7.731 16.198 -13.939 1.00 94.31 330 PHE A C 1
ATOM 2620 O O . PHE A 1 330 ? 8.263 16.576 -14.980 1.00 94.31 330 PHE A O 1
ATOM 2627 N N . TYR A 1 331 ? 6.483 15.724 -13.904 1.00 95.00 331 TYR A N 1
ATOM 2628 C CA . TYR A 1 331 ? 5.620 15.651 -15.080 1.00 95.00 331 TYR A CA 1
ATOM 2629 C C . TYR A 1 331 ? 5.441 17.030 -15.733 1.00 95.00 331 TYR A C 1
ATOM 2631 O O . TYR A 1 331 ? 5.680 17.182 -16.932 1.00 95.00 331 TYR A O 1
ATOM 2639 N N . GLN A 1 332 ? 5.111 18.063 -14.957 1.00 93.69 332 GLN A N 1
ATOM 2640 C CA . GLN A 1 332 ? 4.938 19.415 -15.491 1.00 93.69 332 GLN A CA 1
ATOM 2641 C C . GLN A 1 332 ? 6.209 19.936 -16.175 1.00 93.69 332 GLN A C 1
ATOM 2643 O O . GLN A 1 332 ? 6.131 20.492 -17.272 1.00 93.69 332 GLN A O 1
ATOM 2648 N N . ASN A 1 333 ? 7.375 19.705 -15.570 1.00 92.38 333 ASN A N 1
ATOM 2649 C CA . ASN A 1 333 ? 8.664 20.133 -16.112 1.00 92.38 333 ASN A CA 1
ATOM 2650 C C . ASN A 1 333 ? 9.089 19.328 -17.350 1.00 92.38 333 ASN A C 1
ATOM 2652 O O . ASN A 1 333 ? 9.563 19.894 -18.335 1.00 92.38 333 ASN A O 1
ATOM 2656 N N . ALA A 1 334 ? 8.927 18.004 -17.321 1.00 90.50 334 ALA A N 1
ATOM 2657 C CA . ALA A 1 334 ? 9.371 17.114 -18.392 1.00 90.50 334 ALA A CA 1
ATOM 2658 C C . ALA A 1 334 ? 8.518 17.239 -19.664 1.00 90.50 334 ALA A C 1
ATOM 2660 O O . ALA A 1 334 ? 9.041 17.075 -20.768 1.00 90.50 334 ALA A O 1
ATOM 2661 N N . PHE A 1 335 ? 7.227 17.549 -19.515 1.00 91.56 335 PHE A N 1
ATOM 2662 C CA . PHE A 1 335 ? 6.280 17.694 -20.623 1.00 91.56 335 PHE A CA 1
ATOM 2663 C C . PHE A 1 335 ? 6.014 19.157 -21.021 1.00 91.56 335 PHE A C 1
ATOM 2665 O O . PHE A 1 335 ? 5.199 19.411 -21.904 1.00 91.56 335 PHE A O 1
ATOM 2672 N N . GLY A 1 336 ? 6.734 20.117 -20.429 1.00 88.00 336 GLY A N 1
ATOM 2673 C CA . GLY A 1 336 ? 6.727 21.521 -20.856 1.00 88.00 336 GLY A CA 1
ATOM 2674 C C . GLY A 1 336 ? 5.524 22.346 -20.389 1.00 88.00 336 GLY A C 1
ATOM 2675 O O . GLY A 1 336 ? 5.300 23.432 -20.918 1.00 88.00 336 GLY A O 1
ATOM 2676 N N . PHE A 1 337 ? 4.769 21.869 -19.397 1.00 88.69 337 PHE A N 1
ATOM 2677 C CA . PHE A 1 337 ? 3.719 22.653 -18.731 1.00 88.69 337 PHE A CA 1
ATOM 2678 C C . PHE A 1 337 ? 4.298 23.688 -17.760 1.00 88.69 337 PHE A C 1
ATOM 2680 O O . PHE A 1 337 ? 3.684 24.723 -17.509 1.00 88.69 337 PHE A O 1
ATOM 2687 N N . ALA A 1 338 ? 5.494 23.419 -17.240 1.00 87.06 338 ALA A N 1
ATOM 2688 C CA . ALA A 1 338 ? 6.306 24.349 -16.473 1.00 87.06 338 ALA A CA 1
ATOM 2689 C C . ALA A 1 338 ? 7.751 24.297 -16.984 1.00 87.06 338 ALA A C 1
ATOM 2691 O O . ALA A 1 338 ? 8.224 23.259 -17.442 1.00 87.06 338 ALA A O 1
ATOM 2692 N N . ILE A 1 339 ? 8.460 25.427 -16.929 1.00 81.31 339 ILE A N 1
ATOM 2693 C CA . ILE A 1 339 ? 9.894 25.472 -17.228 1.00 81.31 339 ILE A CA 1
ATOM 2694 C C . ILE A 1 339 ? 10.628 25.660 -15.900 1.00 81.31 339 ILE A C 1
ATOM 2696 O O . ILE A 1 339 ? 10.401 26.678 -15.233 1.00 81.31 339 ILE A O 1
ATOM 2700 N N . PRO A 1 340 ? 11.509 24.723 -15.508 1.00 78.44 340 PRO A N 1
ATOM 2701 C CA . PRO A 1 340 ? 12.240 24.843 -14.261 1.00 78.44 340 PRO A CA 1
ATOM 2702 C C . PRO A 1 340 ? 13.147 26.074 -14.313 1.00 78.44 340 PRO A C 1
ATOM 2704 O O . PRO A 1 340 ? 13.925 26.267 -15.249 1.00 78.44 340 PRO A O 1
ATOM 2707 N N . LYS A 1 341 ? 13.048 26.920 -13.287 1.00 74.50 341 LYS A N 1
ATOM 2708 C CA . LYS A 1 341 ? 13.998 28.012 -13.072 1.00 74.50 341 LYS A CA 1
ATOM 2709 C C . LYS A 1 341 ? 15.179 27.446 -12.296 1.00 74.50 341 LYS A C 1
ATOM 2711 O O . LYS A 1 341 ? 14.980 26.850 -11.239 1.00 74.50 341 LYS A O 1
ATOM 2716 N N . HIS A 1 342 ? 16.393 27.625 -12.811 1.00 67.12 342 HIS A N 1
ATOM 2717 C CA . HIS A 1 342 ? 17.594 27.342 -12.031 1.00 67.12 342 HIS A CA 1
ATOM 2718 C C . HIS A 1 342 ? 17.541 28.174 -10.742 1.00 67.12 342 HIS A C 1
ATOM 2720 O O . HIS A 1 342 ? 17.320 29.385 -10.810 1.00 67.12 342 HIS A O 1
ATOM 2726 N N . ARG A 1 343 ? 17.659 27.508 -9.589 1.00 44.56 343 ARG A N 1
ATOM 2727 C CA . ARG A 1 343 ? 17.909 28.175 -8.310 1.00 44.56 343 ARG A CA 1
ATOM 2728 C C . ARG A 1 343 ? 19.383 28.495 -8.173 1.00 44.56 343 ARG A C 1
ATOM 2730 O O . ARG A 1 343 ? 20.192 27.628 -8.578 1.00 44.56 343 ARG A O 1
#

pLDDT: mean 92.93, std 6.32, range [44.56, 98.06]

Secondary structure (DSSP, 8-state):
-HHHHHHHHHHHHHHTTT-EETTEEGGGGS-HHHHHHHHT--HHHHHHHHHH---TTS-TTTT---HHHHHHH-SS-B-GGG--TTSGGGSS--S-GGGHHHHHHHHHHTTPPBPTTSTTBBPPPHHHHHHHHHHHHIIIIIHHHHHHHTTSS-HHHHHHHHHHHHHHT-SS-HHHHHHHHHHHHH---HHHHHHHHHHHHHHHHHHHHHHHHHHTHHHHHTT---S-HHHHHHHH-THHHHHHHHIIIIIIT-HHHHHHHHHHHHHHHHHHHHHHHHHHS-GGG--HHHHHHHHHS-GGGS--SS-HHHHHHHHHHHHHTS-HHHHHHHHHHHTTSS-PPP-

Foldseek 3Di:
DPPLLQQLQLVLLVVQQQPDFPRGRPVVQDDPQLSLCRNRPDPLQLVLCQQAPDFPPDDHGHVPDDLVVSLLSQQAQAEQVQADCVFRNRVDHHHYPVCLVVSVVSCVVLVFAADPVDPRGTFGDLSNLVVVLVVLLCLLQVLLLVCCVVVLDPLVRLLVLLLLQLVLLCPPCPPVSVVLVVVLVVDDDSSVNSVSSSVSNSVSSSVQLVVLSVVCVVCSRVSNDRDRSVVVVCVSRVSSVVSVVCCVVRPCPPPVNVVLSVVSSVLSSVLCVQALSLLSHPPVRHDPSSVVSLVPQDSRLRRDPDGSSSNSVSSVSRSVPDDSVRSVVCSCCSVVVDPDDDD

Sequence (343 aa):
FGHSGEDAISSYFRQHACQEIAGSPMSSRFSVAQWKELCDFEGNANAFRILTHHFSGKSAGGYRLTYATLAATMKYPCLQQAKNSQYRHTKKYGFFISEVETMSMLANKVHLTPDPQAENCWFRHPFVYLTEAADDICYRIIDLEDAHRLGIVGYAETESLLLRLLRSFHRSGEQELLKTKTTLKTISDANEKTAYLRAKVINRLIQACTDVFADQLDALLSGKFECALMDEVAHQHPVLGEIEALSVEKIYCHDTVVHIELAGYHVISKLLDLFVPAVLTPKGNRSGQQQKALRMLPLQYLPTKANDYENVRLVLDYISGMTDLYATEFYQNAFGFAIPKHR